Protein AF-A0A7V2XG99-F1 (afdb_monomer)

Mean predicted aligned error: 7.26 Å

Secondary structure (DSSP, 8-state):
---SSSSSHHHHHHHHHHHHHTTSS----HHHHHHHHHHT--HHHHH----SSSPPHHHHHHHHHHHHHHHS-HHHHHHHHHHHHHHHHHHHHTS-HHHHHH-THHHHHHHHHHHHHTTTTSHHHHHHHHHHHH-TTS-HHHHHHHHHHHHHHHHHTS-TTT-TTSHHHHHHHHHHHTTT--HHHHHT-HHHHHHHHHHHHHHHHHS-TTHHHHHHHT--SHHHHHHHHHHHHHHHHHHHHTTPPPPHHHHHHHHHHHHHIIIIIHHHHTTSSS---HHHHHHHHHHHHSTTSHHHHHHHHTTSS---

Structure (mmCIF, N/CA/C/O backbone):
data_AF-A0A7V2XG99-F1
#
_entry.id   AF-A0A7V2XG99-F1
#
loop_
_atom_site.group_PDB
_atom_site.id
_atom_site.type_symbol
_atom_site.label_atom_id
_atom_site.label_alt_id
_atom_site.label_comp_id
_atom_site.label_asym_id
_atom_site.label_entity_id
_atom_site.label_seq_id
_atom_site.pdbx_PDB_ins_code
_atom_site.Cartn_x
_atom_site.Cartn_y
_atom_site.Cartn_z
_atom_site.occupancy
_atom_site.B_iso_or_equiv
_atom_site.auth_seq_id
_atom_site.auth_comp_id
_atom_site.auth_asym_id
_atom_site.auth_atom_id
_atom_site.pdbx_PDB_model_num
ATOM 1 N N . MET A 1 1 ? 15.177 9.218 19.161 1.00 30.02 1 MET A N 1
ATOM 2 C CA . MET A 1 1 ? 16.099 8.518 18.242 1.00 30.02 1 MET A CA 1
ATOM 3 C C . MET A 1 1 ? 15.506 8.521 16.845 1.00 30.02 1 MET A C 1
ATOM 5 O O . MET A 1 1 ? 14.416 7.999 16.654 1.00 30.02 1 MET A O 1
ATOM 9 N N . ALA A 1 2 ? 16.191 9.185 15.914 1.00 32.91 2 ALA A N 1
ATOM 10 C CA . ALA A 1 2 ? 15.769 9.421 14.540 1.00 32.91 2 ALA A CA 1
ATOM 11 C C . ALA A 1 2 ? 16.175 8.248 13.638 1.00 32.91 2 ALA A C 1
ATOM 13 O O . ALA A 1 2 ? 17.281 8.232 13.116 1.00 32.91 2 ALA A O 1
ATOM 14 N N . TRP A 1 3 ? 15.298 7.262 13.472 1.00 31.36 3 TRP A N 1
ATOM 15 C CA . TRP A 1 3 ? 15.466 6.193 12.487 1.00 31.36 3 TRP A CA 1
ATOM 16 C C . TRP A 1 3 ? 14.106 5.896 11.837 1.00 31.36 3 TRP A C 1
ATOM 18 O O . TRP A 1 3 ? 13.077 5.976 12.499 1.00 31.36 3 TRP A O 1
ATOM 28 N N . VAL A 1 4 ? 14.135 5.564 10.538 1.00 30.92 4 VAL A N 1
ATOM 29 C CA . VAL A 1 4 ? 13.034 5.200 9.602 1.00 30.92 4 VAL A CA 1
ATOM 30 C C . VAL A 1 4 ? 12.569 6.286 8.603 1.00 30.92 4 VAL A C 1
ATOM 32 O O . VAL A 1 4 ? 12.023 5.944 7.559 1.00 30.92 4 VAL A O 1
ATOM 35 N N . GLY A 1 5 ? 12.917 7.564 8.772 1.00 28.19 5 GLY A N 1
ATOM 36 C CA . GLY A 1 5 ? 12.544 8.617 7.801 1.00 28.19 5 GLY A CA 1
ATOM 37 C C . GLY A 1 5 ? 13.382 8.705 6.509 1.00 28.19 5 GLY A C 1
ATOM 38 O O . GLY A 1 5 ? 13.004 9.417 5.586 1.00 28.19 5 GLY A O 1
ATOM 39 N N . LEU A 1 6 ? 14.524 8.011 6.415 1.00 30.73 6 LEU A N 1
ATOM 40 C CA . LEU A 1 6 ? 15.637 8.473 5.561 1.00 30.73 6 LEU A CA 1
ATOM 41 C C . LEU A 1 6 ? 16.072 7.553 4.406 1.00 30.73 6 LEU A C 1
ATOM 43 O O . LEU A 1 6 ? 17.110 7.800 3.805 1.00 30.73 6 LEU A O 1
ATOM 47 N N . ARG A 1 7 ? 15.304 6.519 4.031 1.00 34.44 7 ARG A N 1
ATOM 48 C CA . ARG A 1 7 ? 15.664 5.670 2.863 1.00 34.44 7 ARG A CA 1
ATOM 49 C C . ARG A 1 7 ? 14.592 5.491 1.784 1.00 34.44 7 ARG A C 1
ATOM 51 O O . ARG A 1 7 ? 14.902 4.952 0.731 1.00 34.44 7 ARG A O 1
ATOM 58 N N . LEU A 1 8 ? 13.379 6.016 1.974 1.00 37.97 8 LEU A N 1
ATOM 59 C CA . LEU A 1 8 ? 12.379 6.124 0.894 1.00 37.97 8 LEU A CA 1
ATOM 60 C C . LEU A 1 8 ? 12.495 7.439 0.103 1.00 37.97 8 LEU A C 1
ATOM 62 O O . LEU A 1 8 ? 11.948 7.545 -0.989 1.00 37.97 8 LEU A O 1
ATOM 66 N N . GLY A 1 9 ? 13.243 8.413 0.632 1.00 30.52 9 GLY A N 1
ATOM 67 C CA . GLY A 1 9 ? 13.522 9.676 -0.045 1.00 30.52 9 GLY A CA 1
ATOM 68 C C . GLY A 1 9 ? 14.502 9.534 -1.207 1.00 30.52 9 GLY A C 1
ATOM 69 O O . GLY A 1 9 ? 14.334 10.221 -2.194 1.00 30.52 9 GLY A O 1
ATOM 70 N N . ALA A 1 10 ? 15.473 8.616 -1.158 1.00 36.62 10 ALA A N 1
ATOM 71 C CA . ALA A 1 10 ? 16.541 8.564 -2.163 1.00 36.62 10 ALA A CA 1
ATOM 72 C C . ALA A 1 10 ? 16.047 8.228 -3.585 1.00 36.62 10 ALA A C 1
ATOM 74 O O . ALA A 1 10 ? 16.553 8.797 -4.542 1.00 36.62 10 ALA A O 1
ATOM 75 N N . VAL A 1 11 ? 15.025 7.374 -3.733 1.00 40.91 11 VAL A N 1
ATOM 76 C CA . VAL A 1 11 ? 14.463 7.009 -5.053 1.00 40.91 11 VAL A CA 1
ATOM 77 C C . VAL A 1 11 ? 13.516 8.091 -5.579 1.00 40.91 11 VAL A C 1
ATOM 79 O O . VAL A 1 11 ? 13.597 8.458 -6.745 1.00 40.91 11 VAL A O 1
ATOM 82 N N . ALA A 1 12 ? 12.674 8.672 -4.717 1.00 42.53 12 ALA A N 1
ATOM 83 C CA . ALA A 1 12 ? 11.818 9.801 -5.092 1.00 42.53 12 ALA A CA 1
ATOM 84 C C . ALA A 1 12 ? 12.637 11.069 -5.401 1.00 42.53 12 ALA A C 1
ATOM 86 O O . ALA A 1 12 ? 12.291 11.820 -6.305 1.00 42.53 12 ALA A O 1
ATOM 87 N N . VAL A 1 13 ? 13.749 11.278 -4.688 1.00 44.56 13 VAL A N 1
ATOM 88 C CA . VAL A 1 13 ? 14.722 12.349 -4.941 1.00 44.56 13 VAL A CA 1
ATOM 89 C C . VAL A 1 13 ? 15.535 12.060 -6.200 1.00 44.56 13 VAL A C 1
ATOM 91 O O . VAL A 1 13 ? 15.797 12.996 -6.938 1.00 44.56 13 VAL A O 1
ATOM 94 N N . ALA A 1 14 ? 15.874 10.803 -6.511 1.00 44.03 14 ALA A N 1
ATOM 95 C CA . ALA A 1 14 ? 16.517 10.448 -7.779 1.00 44.03 14 ALA A CA 1
ATOM 96 C C . ALA A 1 14 ? 15.583 10.667 -8.984 1.00 44.03 14 ALA A C 1
ATOM 98 O O . ALA A 1 14 ? 16.012 11.255 -9.972 1.00 44.03 14 ALA A O 1
ATOM 99 N N . LEU A 1 15 ? 14.298 10.298 -8.882 1.00 47.06 15 LEU A N 1
ATOM 100 C CA . LEU A 1 15 ? 13.287 10.611 -9.903 1.00 47.06 15 LEU A CA 1
ATOM 101 C C . LEU A 1 15 ? 13.046 12.127 -10.026 1.00 47.06 15 LEU A C 1
ATOM 103 O O . LEU A 1 15 ? 13.014 12.652 -11.134 1.00 47.06 15 LEU A O 1
ATOM 107 N N . ALA A 1 16 ? 12.952 12.859 -8.911 1.00 47.75 16 ALA A N 1
ATOM 108 C CA . ALA A 1 16 ? 12.800 14.317 -8.931 1.00 47.75 16 ALA A CA 1
ATOM 109 C C . ALA A 1 16 ? 14.052 15.045 -9.465 1.00 47.75 16 ALA A C 1
ATOM 111 O O . ALA A 1 16 ? 13.929 16.045 -10.172 1.00 47.75 16 ALA A O 1
ATOM 112 N N . ALA A 1 17 ? 15.254 14.539 -9.175 1.00 46.84 17 ALA A N 1
ATOM 113 C CA . ALA A 1 17 ? 16.519 15.069 -9.684 1.00 46.84 17 ALA A CA 1
ATOM 114 C C . ALA A 1 17 ? 16.731 14.739 -11.171 1.00 46.84 17 ALA A C 1
ATOM 116 O O . ALA A 1 17 ? 17.287 15.562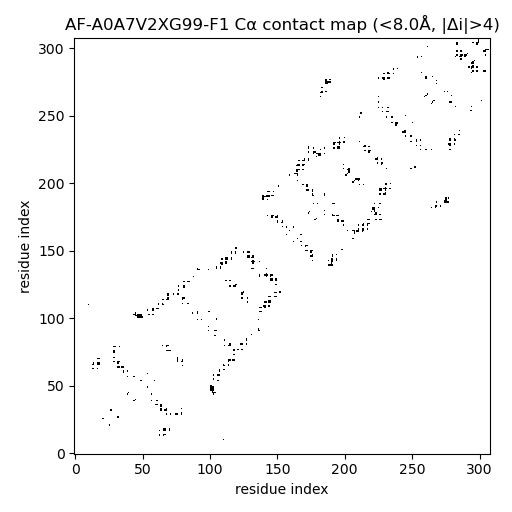 -11.899 1.00 46.84 17 ALA A O 1
ATOM 117 N N . ALA A 1 18 ? 16.246 13.585 -11.644 1.00 48.56 18 ALA A N 1
ATOM 118 C CA . ALA A 1 18 ? 16.200 13.259 -13.067 1.00 48.56 18 ALA A CA 1
ATOM 119 C C . ALA A 1 18 ? 15.298 14.246 -13.824 1.00 48.56 18 ALA A C 1
ATOM 121 O O . ALA A 1 18 ? 15.725 14.783 -14.842 1.00 48.56 18 ALA A O 1
ATOM 122 N N . CYS A 1 19 ? 14.131 14.603 -13.269 1.00 47.41 19 CYS A N 1
ATOM 123 C CA . CYS A 1 19 ? 13.266 15.645 -13.834 1.00 47.41 19 CYS A CA 1
ATOM 124 C C . CYS A 1 19 ? 13.929 17.039 -13.880 1.00 47.41 19 CYS A C 1
ATOM 126 O O . CYS A 1 19 ? 13.616 17.831 -14.763 1.00 47.41 19 CYS A O 1
ATOM 128 N N . GLN A 1 20 ? 14.859 17.352 -12.967 1.00 47.34 20 GLN A N 1
ATOM 129 C CA . GLN A 1 20 ? 15.575 18.639 -12.948 1.00 47.34 20 GLN A CA 1
ATOM 130 C C . GLN A 1 20 ? 16.763 18.712 -13.926 1.00 47.34 20 GLN A C 1
ATOM 132 O O . GLN A 1 20 ? 17.110 19.804 -14.373 1.00 47.34 20 GLN A O 1
ATOM 137 N N . ARG A 1 21 ? 17.385 17.583 -14.302 1.00 46.19 21 ARG A N 1
ATOM 138 C CA . ARG A 1 21 ? 18.535 17.560 -15.235 1.00 46.19 21 ARG A CA 1
ATOM 139 C C . ARG A 1 21 ? 18.163 17.689 -16.715 1.00 46.19 21 ARG A C 1
ATOM 141 O O . ARG A 1 21 ? 19.046 17.939 -17.529 1.00 46.19 21 ARG A O 1
ATOM 148 N N . VAL A 1 22 ? 16.879 17.603 -17.065 1.00 51.00 22 VAL A N 1
ATOM 149 C CA . VAL A 1 22 ? 16.391 17.776 -18.450 1.00 51.00 22 VAL A CA 1
ATOM 150 C C . VAL A 1 22 ? 16.548 19.230 -18.952 1.00 51.00 22 VAL A C 1
ATOM 152 O O . VAL A 1 22 ? 16.394 19.507 -20.134 1.00 51.00 22 VAL A O 1
ATOM 155 N N . GLY A 1 23 ? 16.930 20.175 -18.085 1.00 40.78 23 GLY A N 1
ATOM 156 C CA . GLY A 1 23 ? 17.060 21.597 -18.421 1.00 40.78 23 GLY A CA 1
ATOM 157 C C . GLY A 1 23 ? 18.319 22.048 -19.184 1.00 40.78 23 GLY A C 1
ATOM 158 O O . GLY A 1 23 ? 18.445 23.249 -19.402 1.00 40.78 23 GLY A O 1
ATOM 159 N N . ALA A 1 24 ? 19.261 21.172 -19.569 1.00 42.41 24 ALA A N 1
ATOM 160 C CA . ALA A 1 24 ? 20.531 21.628 -20.176 1.00 42.41 24 ALA A CA 1
ATOM 161 C C . ALA A 1 24 ? 21.137 20.741 -21.288 1.00 42.41 24 ALA A C 1
ATOM 163 O O . ALA A 1 24 ? 22.254 21.002 -21.731 1.00 42.41 24 ALA A O 1
ATOM 164 N N . GLY A 1 25 ? 20.428 19.722 -21.773 1.00 45.88 25 GLY A N 1
ATOM 165 C CA . GLY A 1 25 ? 20.879 18.856 -22.870 1.00 45.88 25 GLY A CA 1
ATOM 166 C C . GLY A 1 25 ? 19.703 18.418 -23.737 1.00 45.88 25 GLY A C 1
ATOM 167 O O . GLY A 1 25 ? 18.555 18.556 -23.318 1.00 45.88 25 GLY A O 1
ATOM 168 N N . ALA A 1 26 ? 19.975 17.929 -24.952 1.00 53.75 26 ALA A N 1
ATOM 169 C CA . ALA A 1 26 ? 18.945 17.356 -25.818 1.00 53.75 26 ALA A CA 1
ATOM 170 C C . ALA A 1 26 ? 18.120 16.335 -25.021 1.00 53.75 26 ALA A C 1
ATOM 172 O O . ALA A 1 26 ? 18.700 15.446 -24.397 1.00 53.75 26 ALA A O 1
ATOM 173 N N . VAL A 1 27 ? 16.792 16.495 -25.002 1.00 56.25 27 VAL A N 1
ATOM 174 C CA . VAL A 1 27 ? 15.894 15.534 -24.350 1.00 56.25 27 VAL A CA 1
ATOM 175 C C . VAL A 1 27 ? 16.163 14.176 -25.001 1.00 56.25 27 VAL A C 1
ATOM 177 O O . VAL A 1 27 ? 15.984 14.071 -26.217 1.00 56.25 27 VAL A O 1
ATOM 180 N N . PRO A 1 28 ? 16.670 13.175 -24.259 1.00 66.69 28 PRO A N 1
ATOM 181 C CA . PRO A 1 28 ? 16.988 11.888 -24.852 1.00 66.69 28 PRO A CA 1
ATOM 182 C C . PRO A 1 28 ? 15.703 11.275 -25.401 1.00 66.69 28 PRO A C 1
ATOM 184 O O . PRO A 1 28 ? 14.681 11.242 -24.712 1.00 66.69 28 PRO A O 1
ATOM 187 N N . ASP A 1 29 ? 15.742 10.829 -26.656 1.00 83.50 29 ASP A N 1
ATOM 188 C CA . ASP A 1 29 ? 14.579 10.206 -27.268 1.00 83.50 29 ASP A CA 1
ATOM 189 C C . ASP A 1 29 ? 14.236 8.906 -26.520 1.00 83.50 29 ASP A C 1
ATOM 191 O O .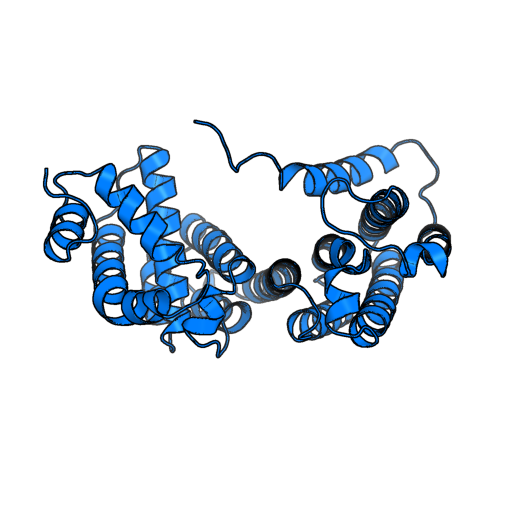 ASP A 1 29 ? 15.115 8.162 -26.065 1.00 83.50 29 ASP A O 1
ATOM 195 N N . GLY A 1 30 ? 12.942 8.626 -26.355 1.00 83.50 30 GLY A N 1
ATOM 196 C CA . GLY A 1 30 ? 12.515 7.470 -25.570 1.00 83.50 30 GLY A CA 1
ATOM 197 C C . GLY A 1 30 ? 13.014 6.126 -26.120 1.00 83.50 30 GLY A C 1
ATOM 198 O O . GLY A 1 30 ? 13.221 5.178 -25.358 1.00 83.50 30 GLY A O 1
ATOM 199 N N . ARG A 1 31 ? 13.272 6.026 -27.428 1.00 88.31 31 ARG A N 1
ATOM 200 C CA . ARG A 1 31 ? 13.791 4.800 -28.044 1.00 88.31 31 ARG A CA 1
ATOM 201 C C . ARG A 1 31 ? 15.238 4.542 -27.621 1.00 88.31 31 ARG A C 1
ATOM 203 O O . ARG A 1 31 ? 15.560 3.395 -27.318 1.00 88.31 31 ARG A O 1
ATOM 210 N N . SER A 1 32 ? 16.069 5.576 -27.554 1.00 90.88 32 SER A N 1
ATOM 211 C CA . SER A 1 32 ? 17.448 5.522 -27.073 1.00 90.88 32 SER A CA 1
ATOM 212 C C . SER A 1 32 ? 17.485 5.104 -25.607 1.00 90.88 32 SER A C 1
ATOM 214 O O . SER A 1 32 ? 18.224 4.188 -25.257 1.00 90.88 32 SER A O 1
ATOM 216 N N . LEU A 1 33 ? 16.624 5.691 -24.764 1.00 92.56 33 LEU A N 1
ATOM 217 C CA . LEU A 1 33 ? 16.516 5.292 -23.355 1.00 92.56 33 LEU A CA 1
ATOM 218 C C . LEU A 1 33 ? 16.141 3.813 -23.212 1.00 92.56 33 LEU A C 1
ATOM 220 O O . LEU A 1 33 ? 16.699 3.104 -22.375 1.00 92.56 33 LEU A O 1
ATOM 224 N N . TYR A 1 34 ? 15.196 3.329 -24.026 1.00 94.12 34 TYR A N 1
ATOM 225 C CA . TYR A 1 34 ? 14.800 1.921 -24.011 1.00 94.12 34 TYR A CA 1
ATOM 226 C C . TYR A 1 34 ? 15.933 0.998 -24.467 1.00 94.12 34 TYR A C 1
ATOM 228 O O . TYR A 1 34 ? 16.191 -0.011 -23.816 1.00 94.12 34 TYR A O 1
ATOM 236 N N . GLN A 1 35 ? 16.634 1.349 -25.545 1.00 94.56 35 GLN A N 1
ATOM 237 C CA . GLN A 1 35 ? 17.768 0.570 -26.048 1.00 94.56 35 GLN A CA 1
ATOM 238 C C . GLN A 1 35 ? 18.894 0.477 -25.017 1.00 94.56 35 GLN A C 1
ATOM 240 O O . GLN A 1 35 ? 19.469 -0.592 -24.829 1.00 94.56 35 GLN A O 1
ATOM 245 N N . GLU A 1 36 ? 19.175 1.568 -24.310 1.00 94.75 36 GLU A N 1
ATOM 246 C CA . GLU A 1 36 ? 20.160 1.585 -23.231 1.00 94.75 36 GLU A CA 1
ATOM 247 C C . GLU A 1 36 ? 19.715 0.722 -22.042 1.00 94.75 36 GLU A C 1
ATOM 249 O O . GLU A 1 36 ? 20.501 -0.051 -21.495 1.00 94.75 36 GLU A O 1
ATOM 254 N N . PHE A 1 37 ? 18.429 0.774 -21.684 1.00 95.06 37 PHE A N 1
ATOM 255 C CA . PHE A 1 37 ? 17.864 -0.080 -20.639 1.00 95.06 37 PHE A CA 1
ATOM 256 C C . PHE A 1 37 ? 17.956 -1.565 -21.009 1.00 95.06 37 PHE A C 1
ATOM 258 O O . PHE A 1 37 ? 18.271 -2.405 -20.159 1.00 95.06 37 PHE A O 1
ATOM 265 N N . GLU A 1 38 ? 17.677 -1.888 -22.272 1.00 93.38 38 GLU A N 1
ATOM 266 C CA . GLU A 1 38 ? 17.734 -3.242 -22.815 1.00 93.38 38 GLU A CA 1
ATOM 267 C C . GLU A 1 38 ? 19.175 -3.761 -22.890 1.00 93.38 38 GLU A C 1
ATOM 269 O O . GLU A 1 38 ? 19.420 -4.907 -22.513 1.00 93.38 38 GLU A O 1
ATOM 274 N N . ALA A 1 39 ? 20.140 -2.914 -23.260 1.00 94.19 39 ALA A N 1
ATOM 275 C CA . ALA A 1 39 ? 21.560 -3.266 -23.316 1.00 94.19 39 ALA A CA 1
ATOM 276 C C . ALA A 1 39 ? 22.121 -3.732 -21.959 1.00 94.19 39 ALA A C 1
ATOM 278 O O . ALA A 1 39 ? 23.077 -4.505 -21.912 1.00 94.19 39 ALA A O 1
ATOM 279 N N . LEU A 1 40 ? 21.502 -3.314 -20.850 1.00 92.94 40 LEU A N 1
ATOM 280 C CA . LEU A 1 40 ? 21.875 -3.736 -19.498 1.00 92.94 40 LEU A CA 1
ATOM 281 C C . LEU A 1 40 ? 21.308 -5.108 -19.106 1.00 92.94 40 LEU A C 1
ATOM 283 O O . LEU A 1 40 ? 21.764 -5.688 -18.121 1.00 92.94 40 LEU A O 1
ATOM 287 N N . ASN A 1 41 ? 20.369 -5.670 -19.872 1.00 90.06 41 ASN A N 1
ATOM 288 C CA . ASN A 1 41 ? 19.794 -7.001 -19.643 1.00 90.06 41 ASN A CA 1
ATOM 289 C C . ASN A 1 41 ? 20.641 -8.120 -20.278 1.00 90.06 41 ASN A C 1
ATOM 291 O O . ASN A 1 41 ? 20.114 -9.015 -20.941 1.00 90.06 41 ASN A O 1
ATOM 295 N N . THR A 1 42 ? 21.961 -8.088 -20.079 1.00 90.44 42 THR A N 1
ATOM 296 C CA . THR A 1 42 ? 22.861 -9.154 -20.542 1.00 90.44 42 THR A CA 1
ATOM 297 C C . THR A 1 42 ? 22.631 -10.452 -19.763 1.00 90.44 42 THR A C 1
ATOM 299 O O . THR A 1 42 ? 22.146 -10.441 -18.630 1.00 90.44 42 THR A O 1
ATOM 302 N N . VAL A 1 43 ? 23.024 -11.593 -20.342 1.00 87.38 43 VAL A N 1
ATOM 303 C CA . VAL A 1 43 ? 22.945 -12.903 -19.664 1.00 87.38 43 VAL A CA 1
ATOM 304 C C . VAL A 1 43 ? 23.674 -12.873 -18.316 1.00 87.38 43 VAL A C 1
ATOM 306 O O . VAL A 1 43 ? 23.167 -13.402 -17.331 1.00 87.38 43 VAL A O 1
ATOM 309 N N . GLU A 1 44 ? 24.828 -12.209 -18.257 1.00 88.00 44 GLU A N 1
ATOM 310 C CA . GLU A 1 44 ? 25.645 -12.058 -17.049 1.00 88.00 44 GLU A CA 1
ATOM 311 C C . GLU A 1 44 ? 24.919 -11.250 -15.969 1.00 88.00 44 GLU A C 1
ATOM 313 O O . GLU A 1 44 ? 24.805 -11.701 -14.828 1.00 88.00 44 GLU A O 1
ATOM 318 N N . ASN A 1 45 ? 24.357 -10.095 -16.338 1.00 88.75 45 ASN A N 1
ATOM 319 C CA . ASN A 1 45 ? 23.623 -9.235 -15.413 1.00 88.75 45 ASN A CA 1
ATOM 320 C C . ASN A 1 45 ? 22.354 -9.919 -14.897 1.00 88.75 45 ASN A C 1
ATOM 322 O O . ASN A 1 45 ? 22.056 -9.858 -13.705 1.00 88.75 45 ASN A O 1
ATOM 326 N N . LEU A 1 46 ? 21.624 -10.630 -15.760 1.00 83.88 46 LEU A N 1
ATOM 327 C CA . LEU A 1 46 ? 20.418 -11.364 -15.369 1.00 83.88 46 LEU A CA 1
ATOM 328 C C . LEU A 1 46 ? 20.726 -12.596 -14.502 1.00 83.88 46 LEU A C 1
ATOM 330 O O . LEU A 1 46 ? 19.906 -12.971 -13.660 1.00 83.88 46 LEU A O 1
ATOM 334 N N . ALA A 1 47 ? 21.899 -13.209 -14.679 1.00 84.00 47 ALA A N 1
ATOM 335 C CA . ALA A 1 47 ? 22.376 -14.325 -13.864 1.00 84.00 47 ALA A CA 1
ATOM 336 C C . ALA A 1 47 ? 23.013 -13.887 -12.532 1.00 84.00 47 ALA A C 1
ATOM 338 O O . ALA A 1 47 ? 23.262 -14.741 -11.671 1.00 84.00 47 ALA A O 1
ATOM 339 N N . TYR A 1 48 ? 23.269 -12.586 -12.347 1.00 85.75 48 TYR A N 1
ATOM 340 C CA . TYR A 1 48 ? 23.839 -12.046 -11.118 1.00 85.75 48 TYR A CA 1
ATOM 341 C C . TYR A 1 48 ? 23.001 -12.462 -9.903 1.00 85.75 48 TYR A C 1
ATOM 343 O O . TYR A 1 48 ? 21.771 -12.437 -9.931 1.00 85.75 48 TYR A O 1
ATOM 351 N N . ARG A 1 49 ? 23.661 -12.852 -8.810 1.00 83.81 49 ARG A N 1
ATOM 352 C CA . ARG A 1 49 ? 22.989 -13.233 -7.562 1.00 83.81 49 ARG A CA 1
ATOM 353 C C . ARG A 1 49 ? 23.094 -12.096 -6.562 1.00 83.81 49 ARG A C 1
ATOM 355 O O . ARG A 1 49 ? 24.140 -11.881 -5.960 1.00 83.81 49 ARG A O 1
ATOM 362 N N . TYR A 1 50 ? 21.989 -11.395 -6.363 1.00 76.44 50 TYR A N 1
ATOM 363 C CA . TYR A 1 50 ? 21.871 -10.349 -5.363 1.00 76.44 50 TYR A CA 1
ATOM 364 C C . TYR A 1 50 ? 21.509 -10.956 -4.002 1.00 76.44 50 TYR A C 1
ATOM 366 O O . TYR A 1 50 ? 20.417 -11.493 -3.813 1.00 76.44 50 TYR A O 1
ATOM 374 N N . LEU A 1 51 ? 22.441 -10.876 -3.049 1.00 71.69 51 LEU A N 1
ATOM 375 C CA . LEU A 1 51 ? 22.299 -11.414 -1.687 1.00 71.69 51 LEU A CA 1
ATOM 376 C C . LEU A 1 51 ? 21.978 -10.325 -0.644 1.00 71.69 51 LEU A C 1
ATOM 378 O O . LEU A 1 51 ? 22.076 -10.565 0.558 1.00 71.69 51 LEU A O 1
ATOM 382 N N . GLY A 1 52 ? 21.570 -9.136 -1.097 1.00 67.50 52 GLY A N 1
ATOM 383 C CA . GLY A 1 52 ? 21.410 -7.945 -0.261 1.00 67.50 52 GLY A CA 1
ATOM 384 C C . GLY A 1 52 ? 22.665 -7.067 -0.243 1.00 67.50 52 GLY A C 1
ATOM 385 O O . GLY A 1 52 ? 23.710 -7.442 -0.767 1.00 67.50 52 GLY A O 1
ATOM 386 N N . GLY A 1 53 ? 22.548 -5.869 0.336 1.00 76.44 53 GLY A N 1
ATOM 387 C CA . GLY A 1 53 ? 23.609 -4.855 0.325 1.00 76.44 53 GLY A CA 1
ATOM 388 C C . GLY A 1 53 ? 23.386 -3.790 -0.749 1.00 76.44 53 GLY A C 1
ATOM 389 O O . GLY A 1 53 ? 22.242 -3.453 -1.063 1.00 76.44 53 GLY A O 1
ATOM 390 N N . GLU A 1 54 ? 24.460 -3.227 -1.294 1.00 82.00 54 GLU A N 1
ATOM 391 C CA . GLU A 1 54 ? 24.352 -2.221 -2.353 1.00 82.00 54 GLU A CA 1
ATOM 392 C C . GLU A 1 54 ? 23.845 -2.826 -3.662 1.00 82.00 54 GLU A C 1
ATOM 394 O O . GLU A 1 54 ? 24.193 -3.948 -4.024 1.00 82.00 54 GLU A O 1
ATOM 399 N N . LEU A 1 55 ? 22.997 -2.077 -4.370 1.00 82.81 55 LEU A N 1
ATOM 400 C CA . LEU A 1 55 ? 22.517 -2.495 -5.682 1.00 82.81 55 LEU A CA 1
ATOM 401 C C . LEU A 1 55 ? 23.688 -2.562 -6.674 1.00 82.81 55 LEU A C 1
ATOM 403 O O . LEU A 1 55 ? 24.529 -1.661 -6.661 1.00 82.81 55 LEU A O 1
ATOM 407 N N . PRO A 1 56 ? 23.727 -3.569 -7.562 1.00 89.00 56 PRO A N 1
ATOM 408 C CA . PRO A 1 56 ? 24.665 -3.576 -8.676 1.00 89.00 56 PRO A CA 1
ATOM 409 C C . PRO A 1 56 ? 24.514 -2.320 -9.538 1.00 89.00 56 PRO A C 1
ATOM 411 O O . PRO A 1 56 ? 23.398 -1.825 -9.721 1.00 89.00 56 PRO A O 1
ATOM 414 N N . ASP A 1 57 ? 25.613 -1.828 -10.107 1.00 91.25 57 ASP A N 1
ATOM 415 C CA . ASP A 1 57 ? 25.602 -0.563 -10.853 1.00 91.25 57 ASP A CA 1
ATOM 416 C C . ASP A 1 57 ? 24.673 -0.601 -12.070 1.00 91.25 57 ASP A C 1
ATOM 418 O O . ASP A 1 57 ? 23.971 0.373 -12.325 1.00 91.25 57 ASP A O 1
ATOM 422 N N . PHE A 1 58 ? 24.540 -1.749 -12.742 1.00 93.00 58 PHE A N 1
ATOM 423 C CA . PHE A 1 58 ? 23.577 -1.893 -13.838 1.00 93.00 58 PHE A CA 1
ATOM 424 C C . PHE A 1 58 ? 22.117 -1.738 -13.373 1.00 93.00 58 PHE A C 1
ATOM 426 O O . PHE A 1 58 ? 21.304 -1.186 -14.107 1.00 93.00 58 PHE A O 1
ATOM 433 N N . ILE A 1 59 ? 21.775 -2.148 -12.143 1.00 92.69 59 ILE A N 1
ATOM 434 C CA . ILE A 1 59 ? 20.431 -1.946 -11.574 1.00 92.69 59 ILE A CA 1
ATOM 435 C C . ILE A 1 59 ? 20.211 -0.488 -11.182 1.00 92.69 59 ILE A C 1
ATOM 437 O O . ILE A 1 59 ? 19.110 0.035 -11.373 1.00 92.69 59 ILE A O 1
ATOM 441 N N . LYS A 1 60 ? 21.243 0.182 -10.652 1.00 92.88 60 LYS A N 1
ATOM 442 C CA . LYS A 1 60 ? 21.187 1.630 -10.397 1.00 92.88 60 LYS A CA 1
ATOM 443 C C . LYS A 1 60 ? 20.923 2.374 -11.707 1.00 92.88 60 LYS A C 1
ATOM 445 O O . LYS A 1 60 ? 19.976 3.149 -11.780 1.00 92.88 60 LYS A O 1
ATOM 450 N N . HIS A 1 61 ? 21.663 2.032 -12.759 1.00 94.81 61 HIS A N 1
ATOM 451 C CA . HIS A 1 61 ? 21.514 2.630 -14.083 1.00 94.81 61 HIS A CA 1
ATOM 452 C C . HIS A 1 61 ? 20.139 2.351 -14.700 1.00 94.81 61 HIS A C 1
ATOM 454 O O . HIS A 1 61 ? 19.465 3.266 -15.160 1.00 94.81 61 HIS A O 1
ATOM 460 N N . GLN A 1 62 ? 19.644 1.112 -14.626 1.00 95.12 62 GLN A N 1
ATOM 461 C CA . GLN A 1 62 ? 18.283 0.783 -15.066 1.00 95.12 62 GLN A CA 1
ATOM 462 C C . GLN A 1 62 ? 17.208 1.558 -14.291 1.00 95.12 62 GLN A C 1
ATOM 464 O O . GLN A 1 62 ? 16.199 1.958 -14.869 1.00 95.12 62 GLN A O 1
ATOM 469 N N . THR A 1 63 ? 17.421 1.808 -12.999 1.00 94.50 63 THR A N 1
ATOM 470 C CA . THR A 1 63 ? 16.518 2.627 -12.176 1.00 94.50 63 THR A CA 1
ATOM 471 C C . THR A 1 63 ? 16.519 4.091 -12.623 1.00 94.50 63 THR A C 1
ATOM 473 O O . THR A 1 63 ? 15.458 4.710 -12.696 1.00 94.50 63 THR A O 1
ATOM 476 N N . GLU A 1 64 ? 17.685 4.644 -12.960 1.00 95.00 64 GLU A N 1
ATOM 477 C CA . GLU A 1 64 ? 17.809 6.004 -13.497 1.00 95.00 64 GLU A CA 1
ATOM 478 C C . GLU A 1 64 ? 17.130 6.138 -14.863 1.00 95.00 64 GLU A C 1
ATOM 480 O O . GLU A 1 64 ? 16.372 7.085 -15.077 1.00 95.00 64 GLU A O 1
ATOM 485 N N . LEU A 1 65 ? 17.327 5.163 -15.755 1.00 96.12 65 LEU A N 1
ATOM 486 C CA . LEU A 1 65 ? 16.676 5.125 -17.065 1.00 96.12 65 LEU A CA 1
ATOM 487 C C . LEU A 1 65 ? 15.151 5.046 -16.948 1.00 96.12 65 LEU A C 1
ATOM 489 O O . LEU A 1 65 ? 14.458 5.780 -17.646 1.00 96.12 65 LEU A O 1
ATOM 493 N N . LEU A 1 66 ? 14.614 4.236 -16.027 1.00 96.56 66 LEU A N 1
ATOM 494 C CA . LEU A 1 66 ? 13.173 4.219 -15.736 1.00 96.56 66 LEU A CA 1
ATOM 495 C C . LEU A 1 66 ? 12.659 5.599 -15.306 1.00 96.56 66 LEU A C 1
ATOM 497 O O . LEU A 1 66 ? 11.584 6.014 -15.738 1.00 96.56 66 LEU A O 1
ATOM 501 N N . GLY A 1 67 ? 13.426 6.321 -14.483 1.00 94.06 67 GLY A N 1
ATOM 502 C CA . GLY A 1 67 ? 13.097 7.688 -14.081 1.00 94.06 67 GLY A CA 1
ATOM 503 C C . GLY A 1 67 ? 13.064 8.660 -15.261 1.00 94.06 67 GLY A C 1
ATOM 504 O O . GLY A 1 67 ? 12.127 9.447 -15.378 1.00 94.06 67 GLY A O 1
ATOM 505 N N . GLN A 1 68 ? 14.041 8.568 -16.166 1.00 94.88 68 GLN A N 1
ATOM 506 C CA . GLN A 1 68 ? 14.097 9.391 -17.377 1.00 94.88 68 GLN A CA 1
ATOM 507 C C . GLN A 1 68 ? 12.945 9.071 -18.338 1.00 94.88 68 GLN A C 1
ATOM 509 O O . GLN A 1 68 ? 12.267 9.987 -18.794 1.00 94.88 68 GLN A O 1
ATOM 514 N N . MET A 1 69 ? 12.656 7.786 -18.578 1.00 95.81 69 MET A N 1
ATOM 515 C CA . MET A 1 69 ? 11.509 7.354 -19.388 1.00 95.81 69 MET A CA 1
ATOM 516 C C . MET A 1 69 ? 10.190 7.876 -18.819 1.00 95.81 69 MET A C 1
ATOM 518 O O . MET A 1 69 ? 9.327 8.325 -19.566 1.00 95.81 69 MET A O 1
ATOM 522 N N . ALA A 1 70 ? 10.026 7.829 -17.496 1.00 94.94 70 ALA A N 1
ATOM 523 C CA . ALA A 1 70 ? 8.807 8.287 -16.847 1.00 94.94 70 ALA A CA 1
ATOM 524 C C . ALA A 1 70 ? 8.636 9.813 -16.882 1.00 94.94 70 ALA A C 1
ATOM 526 O O . ALA A 1 70 ? 7.504 10.286 -16.794 1.00 94.94 70 ALA A O 1
ATOM 527 N N . ALA A 1 71 ? 9.727 10.567 -17.035 1.00 93.75 71 ALA A N 1
ATOM 528 C CA . ALA A 1 71 ? 9.704 12.018 -17.191 1.00 93.75 71 ALA A CA 1
ATOM 529 C C . ALA A 1 71 ? 9.336 12.477 -18.617 1.00 93.75 71 ALA A C 1
ATOM 531 O O . ALA A 1 71 ? 9.053 13.660 -18.814 1.00 93.75 71 ALA A O 1
ATOM 532 N N . LEU A 1 72 ? 9.325 11.572 -19.604 1.00 92.19 72 LEU A N 1
ATOM 533 C CA . LEU A 1 72 ? 8.912 11.889 -20.972 1.00 92.19 72 LEU A CA 1
ATOM 534 C C . LEU A 1 72 ? 7.405 12.204 -21.063 1.00 92.19 72 LEU A C 1
ATOM 536 O O . LEU A 1 72 ? 6.617 11.762 -20.217 1.00 92.19 72 LEU A O 1
ATOM 540 N N . PRO A 1 73 ? 6.965 12.916 -22.121 1.00 92.56 73 PRO A N 1
ATOM 541 C CA . PRO A 1 73 ? 5.546 13.094 -22.409 1.00 92.56 73 PRO A CA 1
ATOM 542 C C . PRO A 1 73 ? 4.809 11.747 -22.512 1.00 92.56 73 PRO A C 1
ATOM 544 O O . PRO A 1 73 ? 5.381 10.782 -23.028 1.00 92.56 73 PRO A O 1
ATOM 547 N N . PRO A 1 74 ? 3.524 11.659 -22.110 1.00 92.88 74 PRO A N 1
ATOM 548 C CA . PRO A 1 74 ? 2.787 10.392 -22.107 1.00 92.88 74 PRO A CA 1
ATOM 549 C C . PRO A 1 74 ? 2.772 9.653 -23.453 1.00 92.88 74 PRO A C 1
ATOM 551 O O . PRO A 1 74 ? 2.817 8.425 -23.473 1.00 92.88 74 PRO A O 1
ATOM 554 N N . SER A 1 75 ? 2.747 10.384 -24.574 1.00 93.06 75 SER A N 1
ATOM 555 C CA . SER A 1 75 ? 2.794 9.822 -25.933 1.00 93.06 75 SER A CA 1
ATOM 556 C C . SER A 1 75 ? 4.058 9.004 -26.215 1.00 93.06 75 SER A C 1
ATOM 558 O O . SER A 1 75 ? 4.017 8.094 -27.038 1.00 93.06 75 SER A O 1
ATOM 560 N N . GLU A 1 76 ? 5.161 9.310 -25.532 1.00 92.88 76 GLU A N 1
ATOM 561 C CA . GLU A 1 76 ? 6.446 8.618 -25.665 1.00 92.88 76 GLU A CA 1
ATOM 562 C C . GLU A 1 76 ? 6.683 7.644 -24.507 1.00 92.88 76 GLU A C 1
ATOM 564 O O . GLU A 1 76 ? 7.042 6.489 -24.733 1.00 92.88 76 GLU A O 1
ATOM 569 N N . ALA A 1 77 ? 6.420 8.075 -23.270 1.00 94.56 77 ALA A N 1
ATOM 570 C CA . ALA A 1 77 ? 6.651 7.285 -22.065 1.00 94.56 77 ALA A CA 1
ATOM 571 C C . ALA A 1 77 ? 5.809 6.002 -22.024 1.00 94.56 77 ALA A C 1
ATOM 573 O O . ALA A 1 77 ? 6.323 4.926 -21.714 1.00 94.56 77 ALA A O 1
ATOM 574 N N . VAL A 1 78 ? 4.509 6.101 -22.331 1.00 96.31 78 VAL A N 1
ATOM 575 C CA . VAL A 1 78 ? 3.559 4.996 -22.130 1.00 96.31 78 VAL A CA 1
ATOM 576 C C . VAL A 1 78 ? 3.933 3.759 -22.956 1.00 96.31 78 VAL A C 1
ATOM 578 O O . VAL A 1 78 ? 4.074 2.696 -22.350 1.00 96.31 78 VAL A O 1
ATOM 581 N N . PRO A 1 79 ? 4.157 3.835 -24.284 1.00 96.75 79 PRO A N 1
ATOM 582 C CA . PRO A 1 79 ? 4.546 2.659 -25.066 1.00 96.75 79 PRO A CA 1
ATOM 583 C C . PRO A 1 79 ? 5.806 1.959 -24.536 1.00 96.75 79 PRO A C 1
ATOM 585 O O . PRO A 1 79 ? 5.862 0.729 -24.497 1.00 96.75 79 PRO A O 1
ATOM 588 N N . ILE A 1 80 ? 6.800 2.732 -24.090 1.00 96.75 80 ILE A N 1
ATOM 589 C CA . ILE A 1 80 ? 8.081 2.209 -23.599 1.00 96.75 80 ILE A CA 1
ATOM 590 C C . ILE A 1 80 ? 7.909 1.538 -22.240 1.00 96.75 80 ILE A C 1
ATOM 592 O O . ILE A 1 80 ? 8.330 0.397 -22.058 1.00 96.75 80 ILE A O 1
ATOM 596 N N . LEU A 1 81 ? 7.261 2.215 -21.291 1.00 97.44 81 LEU A N 1
ATOM 597 C CA . LEU A 1 81 ? 7.060 1.686 -19.944 1.00 97.44 81 LEU A CA 1
ATOM 598 C C . LEU A 1 81 ? 6.184 0.430 -19.953 1.00 97.44 81 LEU A C 1
ATOM 600 O O . LEU A 1 81 ? 6.453 -0.503 -19.198 1.00 97.44 81 LEU A O 1
ATOM 604 N N . LEU A 1 82 ? 5.176 0.368 -20.830 1.00 97.69 82 LEU A N 1
ATOM 605 C CA . LEU A 1 82 ? 4.366 -0.837 -21.026 1.00 97.69 82 LEU A CA 1
ATOM 606 C C . LEU A 1 82 ? 5.206 -2.004 -21.548 1.00 97.69 82 LEU A C 1
ATOM 608 O O . LEU A 1 82 ? 5.082 -3.121 -21.044 1.00 97.69 82 LEU A O 1
ATOM 612 N N . ARG A 1 83 ? 6.094 -1.745 -22.515 1.00 97.00 83 ARG A N 1
ATOM 613 C CA . ARG A 1 83 ? 7.013 -2.761 -23.033 1.00 97.00 83 ARG A CA 1
ATOM 614 C C . ARG A 1 83 ? 7.965 -3.259 -21.948 1.00 97.00 83 ARG A C 1
ATOM 616 O O . ARG A 1 83 ? 8.057 -4.465 -21.734 1.00 97.00 83 ARG A O 1
ATOM 623 N N . VAL A 1 84 ? 8.606 -2.345 -21.216 1.00 97.12 84 VAL A N 1
ATOM 624 C CA . VAL A 1 84 ? 9.492 -2.697 -20.096 1.00 97.12 84 VAL A CA 1
ATOM 625 C C . VAL A 1 84 ? 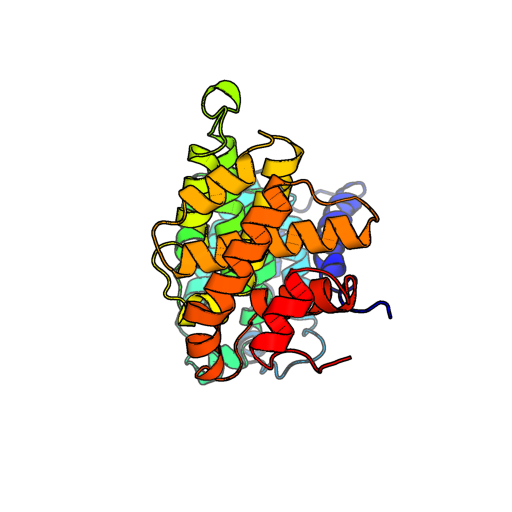8.741 -3.518 -19.049 1.00 97.12 84 VAL A C 1
ATOM 627 O O . VAL A 1 84 ? 9.275 -4.510 -18.560 1.00 97.12 84 VAL A O 1
ATOM 630 N N . ALA A 1 85 ? 7.497 -3.156 -18.729 1.00 96.62 85 ALA A N 1
ATOM 631 C CA . ALA A 1 85 ? 6.689 -3.879 -17.756 1.00 96.62 85 ALA A CA 1
ATOM 632 C C . ALA A 1 85 ? 6.310 -5.296 -18.205 1.00 96.62 85 ALA A C 1
ATOM 634 O O . ALA A 1 85 ? 6.422 -6.219 -17.396 1.00 96.62 85 ALA A O 1
ATOM 635 N N . SER A 1 86 ? 5.914 -5.478 -19.470 1.00 95.12 86 SER A N 1
ATOM 636 C CA . SER A 1 86 ? 5.614 -6.804 -20.034 1.00 95.12 86 SER A CA 1
ATOM 637 C C . SER A 1 86 ? 6.841 -7.706 -19.973 1.00 95.12 86 SER A C 1
ATOM 639 O O . SER A 1 86 ? 6.808 -8.763 -19.349 1.00 95.12 86 SER A O 1
ATOM 641 N N . GLU A 1 87 ? 7.963 -7.238 -20.524 1.00 95.25 87 GLU A N 1
ATOM 642 C CA . GLU A 1 87 ? 9.207 -8.009 -20.550 1.00 95.25 87 GLU A CA 1
ATOM 643 C C . GLU A 1 87 ? 9.729 -8.298 -19.139 1.00 95.25 87 GLU A C 1
ATOM 645 O O . GLU A 1 87 ? 10.276 -9.366 -18.866 1.00 95.25 87 GLU A O 1
ATOM 650 N N . HIS A 1 88 ? 9.574 -7.349 -18.213 1.00 94.81 88 HIS A N 1
ATOM 651 C CA . HIS A 1 88 ? 9.951 -7.547 -16.821 1.00 94.81 88 HIS A CA 1
ATOM 652 C C . HIS A 1 88 ? 9.123 -8.649 -16.157 1.00 94.81 88 HIS A C 1
ATOM 654 O O . HIS A 1 88 ? 9.695 -9.517 -15.495 1.00 94.81 88 HIS A O 1
ATOM 660 N N . LEU A 1 89 ? 7.796 -8.619 -16.324 1.00 93.69 89 LEU A N 1
ATOM 661 C CA . LEU A 1 89 ? 6.905 -9.643 -15.782 1.00 93.69 89 LEU A CA 1
ATOM 662 C C . LEU A 1 89 ? 7.228 -11.017 -16.367 1.00 93.69 89 LEU A C 1
ATOM 664 O O . LEU A 1 89 ? 7.431 -11.949 -15.595 1.00 93.69 89 LEU A O 1
ATOM 668 N N . GLU A 1 90 ? 7.384 -11.124 -17.686 1.00 93.69 90 GLU A N 1
ATOM 669 C CA . GLU A 1 90 ? 7.768 -12.370 -18.359 1.00 93.69 90 GLU A CA 1
ATOM 670 C C . GLU A 1 90 ? 9.074 -12.943 -17.790 1.00 93.69 90 GLU A C 1
ATOM 672 O O . GLU A 1 90 ? 9.136 -14.115 -17.405 1.00 93.69 90 GLU A O 1
ATOM 677 N N . ARG A 1 91 ? 10.114 -12.105 -17.655 1.00 93.25 91 ARG A N 1
ATOM 678 C CA . ARG A 1 91 ? 11.407 -12.520 -17.088 1.00 93.25 91 ARG A CA 1
ATOM 679 C C . ARG A 1 91 ? 11.261 -12.992 -15.646 1.00 93.25 91 ARG A C 1
ATOM 681 O O . ARG A 1 91 ? 11.822 -14.021 -15.288 1.00 93.25 91 ARG A O 1
ATOM 688 N N . VAL A 1 92 ? 10.525 -12.257 -14.815 1.00 92.19 92 VAL A N 1
ATOM 689 C CA . VAL A 1 92 ? 10.333 -12.575 -13.393 1.00 92.19 92 VAL A CA 1
ATOM 690 C C . VAL A 1 92 ? 9.478 -13.833 -13.195 1.00 92.19 92 VAL A C 1
ATOM 692 O O . VAL A 1 92 ? 9.732 -14.605 -12.266 1.00 92.19 92 VAL A O 1
ATOM 695 N N . GLU A 1 93 ? 8.498 -14.070 -14.064 1.00 90.88 93 GLU A N 1
ATOM 696 C CA . GLU A 1 93 ? 7.626 -15.247 -14.029 1.00 90.88 93 GLU A CA 1
ATOM 697 C C . GLU A 1 93 ? 8.322 -16.521 -14.508 1.00 90.88 93 GLU A C 1
ATOM 699 O O . GLU A 1 93 ? 8.045 -17.597 -13.970 1.00 90.88 93 GLU A O 1
ATOM 704 N N . ALA A 1 94 ? 9.296 -16.397 -15.411 1.00 91.19 94 ALA A N 1
ATOM 705 C CA . ALA A 1 94 ? 10.144 -17.503 -15.846 1.00 91.19 94 ALA A CA 1
ATOM 706 C C . ALA A 1 94 ? 11.134 -17.994 -14.766 1.00 91.19 94 ALA A C 1
ATOM 708 O O . ALA A 1 94 ? 11.683 -19.092 -14.880 1.00 91.19 94 ALA A O 1
ATOM 709 N N . LEU A 1 95 ? 11.379 -17.218 -13.702 1.00 90.00 95 LEU A N 1
ATOM 710 C CA . LEU A 1 95 ? 12.311 -17.606 -12.639 1.00 90.00 95 LEU A CA 1
ATOM 711 C C . LEU A 1 95 ? 11.708 -18.649 -11.688 1.00 90.00 95 LEU A C 1
ATOM 713 O O . LEU A 1 95 ? 10.593 -18.512 -11.173 1.00 90.00 95 LEU A O 1
ATOM 717 N N . SER A 1 96 ? 12.515 -19.646 -11.310 1.00 89.44 96 SER A N 1
ATOM 718 C CA . SER A 1 96 ? 12.191 -20.503 -10.163 1.00 89.44 96 SER A CA 1
ATOM 719 C C . SER A 1 96 ? 12.115 -19.689 -8.861 1.00 89.44 96 SER A C 1
ATOM 721 O O . SER A 1 96 ? 12.695 -18.611 -8.736 1.00 89.44 96 SER A O 1
ATOM 723 N N . ALA A 1 97 ? 11.450 -20.213 -7.824 1.00 86.81 97 ALA A N 1
ATOM 724 C CA . ALA A 1 97 ? 11.350 -19.519 -6.532 1.00 86.81 97 ALA A CA 1
ATOM 725 C C . ALA A 1 97 ? 12.717 -19.238 -5.873 1.00 86.81 97 ALA A C 1
ATOM 727 O O . ALA A 1 97 ? 12.873 -18.236 -5.172 1.00 86.81 97 ALA A O 1
ATOM 728 N N . ALA A 1 98 ? 13.711 -20.105 -6.091 1.00 86.38 98 ALA A N 1
ATOM 729 C CA . ALA A 1 98 ? 15.074 -19.893 -5.614 1.00 86.38 98 ALA A CA 1
ATOM 730 C C . ALA A 1 98 ? 15.769 -18.763 -6.387 1.00 86.38 98 ALA A C 1
ATOM 732 O O . ALA A 1 98 ? 16.283 -17.836 -5.764 1.00 86.38 98 ALA A O 1
ATOM 733 N N . GLN A 1 99 ? 15.715 -18.793 -7.722 1.00 87.62 99 GLN A N 1
ATOM 734 C CA . GLN A 1 99 ? 16.301 -17.749 -8.570 1.00 87.62 99 GLN A CA 1
ATOM 735 C C . GLN A 1 99 ? 15.643 -16.394 -8.329 1.00 87.62 99 GLN A C 1
ATOM 737 O O . GLN A 1 99 ? 16.339 -15.400 -8.164 1.00 87.62 99 GLN A O 1
ATOM 742 N N . HIS A 1 100 ? 14.315 -16.360 -8.216 1.00 88.56 100 HIS A N 1
ATOM 743 C CA . HIS A 1 100 ? 13.568 -15.137 -7.957 1.00 88.56 100 HIS A CA 1
ATOM 744 C C . HIS A 1 100 ? 14.055 -14.425 -6.691 1.00 88.56 100 HIS A C 1
ATOM 746 O O . HIS A 1 100 ? 14.229 -13.215 -6.692 1.00 88.56 100 HIS A O 1
ATOM 752 N N . ARG A 1 101 ? 14.339 -15.160 -5.608 1.00 84.38 101 ARG A N 1
ATOM 753 C CA . ARG A 1 101 ? 14.811 -14.558 -4.349 1.00 84.38 101 ARG A CA 1
ATOM 754 C C . ARG A 1 101 ? 16.172 -13.870 -4.461 1.00 84.38 101 ARG A C 1
ATOM 756 O O . ARG A 1 101 ? 16.415 -12.956 -3.684 1.00 84.38 101 ARG A O 1
ATOM 763 N N . MET A 1 102 ? 17.012 -14.303 -5.396 1.00 86.06 102 MET A N 1
ATOM 764 C CA . MET A 1 102 ? 18.368 -13.785 -5.597 1.00 86.06 102 MET A CA 1
ATOM 765 C C . MET A 1 102 ? 18.490 -12.947 -6.873 1.00 86.06 102 MET A C 1
ATOM 767 O O . MET A 1 102 ? 19.586 -12.514 -7.209 1.00 86.06 102 MET A O 1
ATOM 771 N N . SER A 1 103 ? 17.400 -12.752 -7.616 1.00 88.69 103 SER A N 1
ATOM 772 C CA . SER A 1 103 ? 17.462 -12.073 -8.903 1.00 88.69 103 SER A CA 1
ATOM 773 C C . SER A 1 103 ? 17.531 -10.557 -8.709 1.00 88.69 103 SER A C 1
ATOM 775 O O . SER A 1 103 ? 16.727 -10.000 -7.954 1.00 88.69 103 SER A O 1
ATOM 777 N N . PRO A 1 104 ? 18.422 -9.863 -9.432 1.00 86.81 104 PRO A N 1
ATOM 778 C CA . PRO A 1 104 ? 18.513 -8.410 -9.405 1.00 86.81 104 PRO A CA 1
ATOM 779 C C . PRO A 1 104 ? 17.251 -7.756 -9.991 1.00 86.81 104 PRO A C 1
ATOM 781 O O . PRO A 1 104 ? 16.915 -6.637 -9.611 1.00 86.81 104 PRO A O 1
ATOM 784 N N . LEU A 1 105 ? 16.475 -8.482 -10.810 1.00 89.06 105 LEU A N 1
ATOM 785 C CA . LEU A 1 105 ? 15.183 -8.021 -11.328 1.00 89.06 105 LEU A CA 1
ATOM 786 C C . LEU A 1 105 ? 14.207 -7.656 -10.205 1.00 89.06 105 LEU A C 1
ATOM 788 O O . LEU A 1 105 ? 13.425 -6.722 -10.343 1.00 89.06 105 LEU A O 1
ATOM 792 N N . VAL A 1 106 ? 14.279 -8.317 -9.049 1.00 89.62 106 VAL A N 1
ATOM 793 C CA . VAL A 1 106 ? 13.412 -7.983 -7.911 1.00 89.62 106 VAL A CA 1
ATOM 794 C C . VAL A 1 106 ? 13.573 -6.526 -7.467 1.00 89.62 106 VAL A C 1
ATOM 796 O O . VAL A 1 106 ? 12.595 -5.905 -7.051 1.00 89.62 106 VAL A O 1
ATOM 799 N N . ALA A 1 107 ? 14.777 -5.961 -7.582 1.00 89.00 107 ALA A N 1
ATOM 800 C CA . ALA A 1 107 ? 15.049 -4.583 -7.188 1.00 89.00 107 ALA A CA 1
ATOM 801 C C . ALA A 1 107 ? 14.381 -3.547 -8.109 1.00 89.00 107 ALA A C 1
ATOM 803 O O . ALA A 1 107 ? 14.072 -2.448 -7.651 1.00 89.00 107 ALA A O 1
ATOM 804 N N . LEU A 1 108 ? 14.094 -3.900 -9.367 1.00 91.94 108 LEU A N 1
ATOM 805 C CA . LEU A 1 108 ? 13.449 -3.003 -10.333 1.00 91.94 108 LEU A CA 1
ATOM 806 C C . LEU A 1 108 ? 11.933 -2.904 -10.151 1.00 91.94 108 LEU A C 1
ATOM 808 O O . LEU A 1 108 ? 11.321 -1.969 -10.657 1.00 91.94 108 LEU A O 1
ATOM 812 N N . GLN A 1 109 ? 11.312 -3.829 -9.414 1.00 94.56 109 GLN A N 1
ATOM 813 C CA . GLN A 1 109 ? 9.852 -3.904 -9.321 1.00 94.56 109 GLN A CA 1
ATOM 814 C C . GLN A 1 109 ? 9.220 -2.646 -8.706 1.00 94.56 109 GLN A C 1
ATOM 816 O O . GLN A 1 109 ? 8.167 -2.207 -9.161 1.00 94.56 109 GLN A O 1
ATOM 821 N N . VAL A 1 110 ? 9.845 -2.059 -7.676 1.00 94.06 110 VAL A N 1
ATOM 822 C CA . VAL A 1 110 ? 9.349 -0.816 -7.054 1.00 94.06 110 VAL A CA 1
ATOM 823 C C . VAL A 1 110 ? 9.565 0.393 -7.977 1.00 94.06 110 VAL A C 1
ATOM 825 O O . VAL A 1 110 ? 8.569 1.050 -8.271 1.00 94.06 110 VAL A O 1
ATOM 828 N N . PRO A 1 111 ? 10.784 0.668 -8.491 1.00 95.44 111 PRO A N 1
ATOM 829 C CA . PRO A 1 111 ? 10.996 1.741 -9.465 1.00 95.44 111 PRO A CA 1
ATOM 830 C C . PRO A 1 111 ? 10.080 1.668 -10.686 1.00 95.44 111 PRO A C 1
ATOM 832 O O . PRO A 1 111 ? 9.544 2.685 -11.113 1.00 95.44 111 PRO A O 1
ATOM 835 N N . LEU A 1 112 ? 9.854 0.469 -11.224 1.00 97.06 112 LEU A N 1
ATOM 836 C CA . LEU A 1 112 ? 8.964 0.265 -12.361 1.00 97.06 112 LEU A CA 1
ATOM 837 C C . LEU A 1 112 ? 7.504 0.585 -12.010 1.00 97.06 112 LEU A C 1
ATOM 839 O O . LEU A 1 112 ? 6.821 1.251 -12.783 1.00 97.06 112 LEU A O 1
ATOM 843 N N . ALA A 1 113 ? 7.023 0.156 -10.838 1.00 96.81 113 ALA A N 1
ATOM 844 C CA . ALA A 1 113 ? 5.683 0.510 -10.374 1.00 96.81 113 ALA A CA 1
ATOM 845 C C . ALA A 1 113 ? 5.528 2.027 -10.167 1.00 96.81 113 ALA A C 1
ATOM 847 O O . ALA A 1 113 ? 4.492 2.581 -10.530 1.00 96.81 113 ALA A O 1
ATOM 848 N N . ASP A 1 114 ? 6.551 2.694 -9.625 1.00 95.88 114 ASP A N 1
ATOM 849 C CA . ASP A 1 114 ? 6.564 4.148 -9.429 1.00 95.88 114 ASP A CA 1
ATOM 850 C C . ASP A 1 114 ? 6.594 4.898 -10.781 1.00 95.88 114 ASP A C 1
ATOM 852 O O . ASP A 1 114 ? 5.858 5.868 -10.958 1.00 95.88 114 ASP A O 1
ATOM 856 N N . ALA A 1 115 ? 7.361 4.415 -11.766 1.00 96.62 115 ALA A N 1
ATOM 857 C CA . ALA A 1 115 ? 7.387 4.956 -13.128 1.00 96.62 115 ALA A CA 1
ATOM 858 C C . ALA A 1 115 ? 6.027 4.819 -13.836 1.00 96.62 115 ALA A C 1
ATOM 860 O O . ALA A 1 115 ? 5.521 5.785 -14.409 1.00 96.62 115 ALA A O 1
ATOM 861 N N . LEU A 1 116 ? 5.394 3.643 -13.752 1.00 97.19 116 LEU A N 1
ATOM 862 C CA . LEU A 1 116 ? 4.046 3.418 -14.285 1.00 97.19 116 LEU A CA 1
ATOM 863 C C . LEU A 1 116 ? 3.004 4.303 -13.583 1.00 97.19 116 LEU A C 1
ATOM 865 O O . LEU A 1 116 ? 2.107 4.831 -14.238 1.00 97.19 116 LEU A O 1
ATOM 869 N N . ALA A 1 117 ? 3.128 4.512 -12.269 1.00 94.94 117 ALA A N 1
ATOM 870 C CA . ALA A 1 117 ? 2.186 5.322 -11.498 1.00 94.94 117 ALA A CA 1
ATOM 871 C C . ALA A 1 117 ? 2.075 6.770 -12.006 1.00 94.94 117 ALA A C 1
ATOM 873 O O . ALA A 1 117 ? 0.981 7.336 -11.973 1.00 94.94 117 ALA A O 1
ATOM 874 N N . LEU A 1 118 ? 3.167 7.350 -12.520 1.00 95.06 118 LEU A N 1
ATOM 875 C CA . LEU A 1 118 ? 3.171 8.696 -13.111 1.00 95.06 118 LEU A CA 1
ATOM 876 C C . LEU A 1 118 ? 2.266 8.805 -14.347 1.00 95.06 118 LEU A C 1
ATOM 878 O O . LEU A 1 118 ? 1.740 9.877 -14.636 1.00 95.06 118 LEU A O 1
ATOM 882 N N . HIS A 1 119 ? 2.014 7.683 -15.023 1.00 94.56 119 HIS A N 1
ATOM 883 C CA . HIS A 1 119 ? 1.194 7.599 -16.232 1.00 94.56 119 HIS A CA 1
ATOM 884 C C . HIS A 1 119 ? -0.119 6.833 -16.011 1.00 94.56 119 HIS A C 1
ATOM 886 O O . HIS A 1 119 ? -0.771 6.415 -16.970 1.00 94.56 119 HIS A O 1
ATOM 892 N N . ALA A 1 120 ? -0.574 6.688 -14.758 1.00 92.38 120 ALA A N 1
ATOM 893 C CA . ALA A 1 120 ? -1.808 5.971 -14.403 1.00 92.38 120 ALA A CA 1
ATOM 894 C C . ALA A 1 120 ? -3.098 6.583 -15.000 1.00 92.38 120 ALA A C 1
ATOM 896 O O . ALA A 1 120 ? -4.174 5.987 -14.913 1.00 92.38 120 ALA A O 1
ATOM 897 N N . GLY A 1 121 ? -3.015 7.754 -15.643 1.00 89.88 121 GLY A N 1
ATOM 898 C CA . GLY A 1 121 ? -4.083 8.309 -16.478 1.00 89.88 121 GLY A CA 1
ATOM 899 C C . GLY A 1 121 ? -4.393 7.467 -17.727 1.00 89.88 121 GLY A C 1
ATOM 900 O O . GLY A 1 121 ? -5.548 7.436 -18.157 1.00 89.88 121 GLY A O 1
ATOM 901 N N . SER A 1 122 ? -3.426 6.706 -18.256 1.00 95.38 122 SER A N 1
ATOM 902 C CA . SER A 1 122 ? -3.642 5.783 -19.383 1.00 95.38 122 SER A CA 1
ATOM 903 C C . SER A 1 122 ? -4.378 4.502 -18.940 1.00 95.38 122 SER A C 1
ATOM 905 O O . SER A 1 122 ? -3.958 3.845 -17.979 1.00 95.38 122 SER A O 1
ATOM 907 N N . PRO A 1 123 ? -5.454 4.088 -19.641 1.00 95.94 123 PRO A N 1
ATOM 908 C CA . PRO A 1 123 ? -6.120 2.806 -19.398 1.00 95.94 123 PRO A CA 1
ATOM 909 C C . PRO A 1 123 ? -5.200 1.585 -19.544 1.00 95.94 123 PRO A C 1
ATOM 911 O O . PRO A 1 123 ? -5.349 0.609 -18.810 1.00 95.94 123 PRO A O 1
ATOM 914 N N . GLU A 1 124 ? -4.253 1.617 -20.477 1.00 96.94 124 GLU A N 1
ATOM 915 C CA . GLU A 1 124 ? -3.275 0.553 -20.739 1.00 96.94 124 GLU A CA 1
ATOM 916 C C . GLU A 1 124 ? -2.314 0.401 -19.558 1.00 96.94 124 GLU A C 1
ATOM 918 O O . GLU A 1 124 ? -2.067 -0.713 -19.087 1.00 96.94 124 GLU A O 1
ATOM 923 N N . VAL A 1 125 ? -1.828 1.529 -19.028 1.00 97.12 125 VAL A N 1
ATOM 924 C CA . VAL A 1 125 ? -0.975 1.555 -17.834 1.00 97.12 125 VAL A CA 1
ATOM 925 C C . VAL A 1 125 ? -1.727 0.982 -16.642 1.00 97.12 125 VAL A C 1
ATOM 927 O O . VAL A 1 125 ? -1.211 0.089 -15.974 1.00 97.12 125 VAL A O 1
ATOM 930 N N . ARG A 1 126 ? -2.982 1.390 -16.413 1.00 96.69 126 ARG A N 1
ATOM 931 C CA . ARG A 1 126 ? -3.787 0.829 -15.314 1.00 96.69 126 ARG A CA 1
ATOM 932 C C . ARG A 1 126 ? -4.003 -0.676 -15.449 1.00 96.69 126 ARG A C 1
ATOM 934 O O . ARG A 1 126 ? -3.886 -1.393 -14.458 1.00 96.69 126 ARG A O 1
ATOM 941 N N . ARG A 1 127 ? -4.280 -1.173 -16.660 1.00 96.50 127 ARG A N 1
ATOM 942 C CA . ARG A 1 127 ? -4.402 -2.620 -16.920 1.00 96.50 127 ARG A CA 1
ATOM 943 C C . ARG A 1 127 ? -3.109 -3.360 -16.571 1.00 96.50 127 ARG A C 1
ATOM 945 O O . ARG A 1 127 ? -3.161 -4.378 -15.883 1.00 96.50 127 ARG A O 1
ATOM 952 N N . THR A 1 128 ? -1.967 -2.804 -16.960 1.00 96.25 128 THR A N 1
ATOM 953 C CA . THR A 1 128 ? -0.641 -3.365 -16.662 1.00 96.25 128 THR A CA 1
ATOM 954 C C . THR A 1 128 ? -0.336 -3.337 -15.166 1.00 96.25 128 THR A C 1
ATOM 956 O O . THR A 1 128 ? 0.079 -4.343 -14.601 1.00 96.25 128 THR A O 1
ATOM 959 N N . MET A 1 129 ? -0.625 -2.234 -14.473 1.00 96.50 129 MET A N 1
ATOM 960 C CA . MET A 1 129 ? -0.457 -2.135 -13.018 1.00 96.50 129 MET A CA 1
ATOM 961 C C . MET A 1 129 ? -1.363 -3.116 -12.264 1.00 96.50 129 MET A C 1
ATOM 963 O O . MET A 1 129 ? -0.946 -3.678 -11.253 1.00 96.50 129 MET A O 1
ATOM 967 N N . ALA A 1 130 ? -2.576 -3.378 -12.761 1.00 95.31 130 ALA A N 1
ATOM 968 C CA . ALA A 1 130 ? -3.468 -4.379 -12.181 1.00 95.31 130 ALA A CA 1
ATOM 969 C C . ALA A 1 130 ? -2.928 -5.809 -12.357 1.00 95.31 130 ALA A C 1
ATOM 971 O O . ALA A 1 130 ? -3.011 -6.609 -11.427 1.00 95.31 130 ALA A O 1
ATOM 972 N N . GLN A 1 131 ? -2.341 -6.133 -13.514 1.00 94.12 131 GLN A N 1
ATOM 973 C CA . GLN A 1 131 ? -1.641 -7.409 -13.724 1.00 94.12 131 GLN A CA 1
ATOM 974 C C . GLN A 1 131 ? -0.422 -7.525 -12.802 1.00 94.12 131 GLN A C 1
ATOM 976 O O . GLN A 1 131 ? -0.259 -8.523 -12.100 1.00 94.12 131 GLN A O 1
ATOM 981 N N . PHE A 1 132 ? 0.372 -6.458 -12.721 1.00 92.50 132 PHE A N 1
ATOM 982 C CA . PHE A 1 132 ? 1.542 -6.362 -11.855 1.00 92.50 132 PHE A CA 1
ATOM 983 C C . PHE A 1 132 ? 1.184 -6.577 -10.375 1.00 92.50 132 PHE A C 1
ATOM 985 O O . PHE A 1 132 ? 1.850 -7.329 -9.666 1.00 92.50 132 PHE A O 1
ATOM 992 N N . ALA A 1 133 ? 0.077 -5.991 -9.909 1.00 93.25 133 ALA A N 1
ATOM 993 C CA . ALA A 1 133 ? -0.426 -6.169 -8.549 1.00 93.25 133 ALA A CA 1
ATOM 994 C C . ALA A 1 133 ? -0.943 -7.590 -8.254 1.00 93.25 133 ALA A C 1
ATOM 996 O O . ALA A 1 133 ? -0.915 -8.016 -7.097 1.00 93.25 133 ALA A O 1
ATOM 997 N N . LYS A 1 134 ? -1.412 -8.320 -9.275 1.00 92.12 134 LYS A N 1
ATOM 998 C CA . LYS A 1 134 ? -1.925 -9.695 -9.150 1.00 92.12 134 LYS A CA 1
ATOM 999 C C . LYS A 1 134 ? -0.834 -10.761 -9.244 1.00 92.12 134 LYS A C 1
ATOM 1001 O O . LYS A 1 134 ? -1.040 -11.866 -8.747 1.00 92.12 134 LYS A O 1
ATOM 1006 N N . SER A 1 135 ? 0.312 -10.459 -9.857 1.00 91.25 135 SER A N 1
ATOM 1007 C CA . 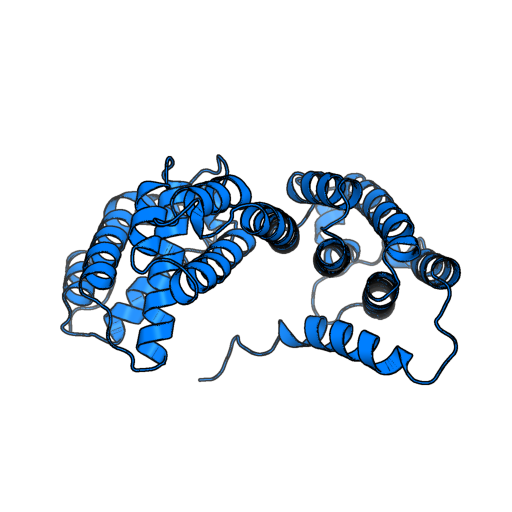SER A 1 135 ? 1.353 -11.466 -10.072 1.00 91.25 135 SER A CA 1
ATOM 1008 C C . SER A 1 135 ? 1.965 -11.935 -8.740 1.00 91.25 135 SER A C 1
ATOM 1010 O O . SER A 1 135 ? 2.497 -11.113 -7.980 1.00 91.25 135 SER A O 1
ATOM 1012 N N . PRO A 1 136 ? 1.976 -13.257 -8.454 1.00 88.94 136 PRO A N 1
ATOM 1013 C CA . PRO A 1 136 ? 2.546 -13.820 -7.230 1.00 88.94 136 PRO A CA 1
ATOM 1014 C C . PRO A 1 136 ? 4.069 -13.622 -7.136 1.00 88.94 136 PRO A C 1
ATOM 1016 O O . PRO A 1 136 ? 4.648 -13.772 -6.056 1.00 88.94 136 PRO A O 1
ATOM 1019 N N . ARG A 1 137 ? 4.723 -13.259 -8.245 1.00 90.81 137 ARG A N 1
ATOM 1020 C CA . ARG A 1 137 ? 6.166 -13.012 -8.316 1.00 90.81 137 ARG A CA 1
ATOM 1021 C C . ARG A 1 137 ? 6.545 -11.561 -8.032 1.00 90.81 137 ARG A C 1
ATOM 1023 O O . ARG A 1 137 ? 7.655 -11.300 -7.588 1.00 90.81 137 ARG A O 1
ATOM 1030 N N . VAL A 1 138 ? 5.623 -10.615 -8.169 1.00 92.81 138 VAL A N 1
ATOM 1031 C CA . VAL A 1 138 ? 5.887 -9.229 -7.764 1.00 92.81 138 VAL A CA 1
ATOM 1032 C C . VAL A 1 138 ? 5.935 -9.142 -6.238 1.00 92.81 138 VAL A C 1
ATOM 1034 O O . VAL A 1 138 ? 5.089 -9.702 -5.544 1.00 92.81 138 VAL A O 1
ATOM 1037 N N . LYS A 1 139 ? 6.939 -8.459 -5.690 1.00 91.44 139 LYS A N 1
ATOM 1038 C CA . LYS A 1 139 ? 7.104 -8.227 -4.257 1.00 91.44 139 LYS A CA 1
ATOM 1039 C C . LYS A 1 139 ? 6.007 -7.321 -3.737 1.00 91.44 139 LYS A C 1
ATOM 1041 O O . LYS A 1 139 ? 5.580 -6.371 -4.385 1.00 91.44 139 LYS A O 1
ATOM 1046 N N . GLU A 1 140 ? 5.629 -7.566 -2.495 1.00 92.00 140 GLU A N 1
ATOM 1047 C CA . GLU A 1 140 ? 4.490 -6.906 -1.876 1.00 92.00 140 GLU A CA 1
ATOM 1048 C C . GLU A 1 140 ? 4.596 -5.375 -1.829 1.00 92.00 140 GLU A C 1
ATOM 1050 O O . GLU A 1 140 ? 3.615 -4.686 -2.074 1.00 92.00 140 GLU A O 1
ATOM 1055 N N . PHE A 1 141 ? 5.786 -4.809 -1.614 1.00 91.00 141 PHE A N 1
ATOM 1056 C CA . PHE A 1 141 ? 5.951 -3.353 -1.694 1.00 91.00 141 PHE A CA 1
ATOM 1057 C C . PHE A 1 141 ? 5.656 -2.800 -3.090 1.00 91.00 141 PHE A C 1
ATOM 1059 O O . PHE A 1 141 ? 5.015 -1.759 -3.204 1.00 91.00 141 PHE A O 1
ATOM 1066 N N . ALA A 1 142 ? 6.074 -3.504 -4.140 1.00 93.94 142 ALA A N 1
ATOM 1067 C CA . ALA A 1 142 ? 5.808 -3.118 -5.519 1.00 93.94 142 ALA A CA 1
ATOM 1068 C C . ALA A 1 142 ? 4.319 -3.296 -5.879 1.00 93.94 142 ALA A C 1
ATOM 1070 O O . ALA A 1 142 ? 3.734 -2.409 -6.499 1.00 93.94 142 ALA A O 1
ATOM 1071 N N . ARG A 1 143 ? 3.661 -4.361 -5.388 1.00 94.75 143 ARG A N 1
ATOM 1072 C CA . ARG A 1 143 ? 2.193 -4.504 -5.478 1.00 94.75 143 ARG A CA 1
ATOM 1073 C C . ARG A 1 143 ? 1.474 -3.356 -4.777 1.00 94.75 143 ARG A C 1
ATOM 1075 O O . ARG A 1 143 ? 0.562 -2.772 -5.347 1.00 94.75 143 ARG A O 1
ATOM 1082 N N . GLY A 1 144 ? 1.911 -3.001 -3.569 1.00 93.81 144 GLY A N 1
ATOM 1083 C CA . GLY A 1 144 ? 1.368 -1.881 -2.805 1.00 93.81 144 GLY A CA 1
ATOM 1084 C C . GLY A 1 144 ? 1.492 -0.546 -3.545 1.00 93.81 144 GLY A C 1
ATOM 1085 O O . GLY A 1 144 ? 0.534 0.219 -3.556 1.00 93.81 144 GLY A O 1
ATOM 1086 N N . ARG A 1 145 ? 2.623 -0.284 -4.222 1.00 94.56 145 ARG A N 1
ATOM 1087 C CA . ARG A 1 145 ? 2.780 0.888 -5.109 1.00 94.56 145 ARG A CA 1
ATOM 1088 C C . ARG A 1 145 ? 1.798 0.859 -6.274 1.00 94.56 145 ARG A C 1
ATOM 1090 O O . ARG A 1 145 ? 1.141 1.863 -6.537 1.00 94.56 145 ARG A O 1
ATOM 1097 N N . ALA A 1 146 ? 1.673 -0.292 -6.933 1.00 95.56 146 ALA A N 1
ATOM 1098 C CA . ALA A 1 146 ? 0.779 -0.437 -8.070 1.00 95.56 146 ALA A CA 1
ATOM 1099 C C . ALA A 1 146 ? -0.689 -0.189 -7.678 1.00 95.56 146 ALA A C 1
ATOM 1101 O O . ALA A 1 146 ? -1.378 0.621 -8.298 1.00 95.56 146 ALA A O 1
ATOM 1102 N N . LEU A 1 147 ? -1.144 -0.826 -6.597 1.00 96.62 147 LEU A N 1
ATOM 1103 C CA . LEU A 1 147 ? -2.499 -0.651 -6.074 1.00 96.62 147 LEU A CA 1
ATOM 1104 C C . LEU A 1 147 ? -2.743 0.770 -5.553 1.00 96.62 147 LEU A C 1
ATOM 1106 O O . LEU A 1 147 ? -3.834 1.302 -5.731 1.00 96.62 147 LEU A O 1
ATOM 1110 N N . ASP A 1 148 ? -1.736 1.417 -4.961 1.00 95.44 148 ASP A N 1
ATOM 1111 C CA . ASP A 1 148 ? -1.855 2.807 -4.518 1.00 95.44 148 ASP A CA 1
ATOM 1112 C C . ASP A 1 148 ? -2.086 3.794 -5.674 1.00 95.44 148 ASP A C 1
ATOM 1114 O O . ASP A 1 148 ? -2.851 4.750 -5.535 1.00 95.44 148 ASP A O 1
ATOM 1118 N N . ALA A 1 149 ? -1.440 3.583 -6.819 1.00 94.69 149 ALA A N 1
ATOM 1119 C CA . ALA A 1 149 ? -1.683 4.415 -7.991 1.00 94.69 149 ALA A CA 1
ATOM 1120 C C . ALA A 1 149 ? -3.086 4.169 -8.568 1.00 94.69 149 ALA A C 1
ATOM 1122 O O . ALA A 1 149 ? -3.799 5.121 -8.888 1.00 94.69 149 ALA A O 1
ATOM 1123 N N . LEU A 1 150 ? -3.505 2.898 -8.640 1.00 95.81 150 LEU A N 1
ATOM 1124 C CA . LEU A 1 150 ? -4.840 2.514 -9.105 1.00 95.81 150 LEU A CA 1
ATOM 1125 C C . LEU A 1 150 ? -5.938 3.132 -8.236 1.00 95.81 150 LEU A C 1
ATOM 1127 O O . LEU A 1 150 ? -6.865 3.748 -8.762 1.00 95.81 150 LEU A O 1
ATOM 1131 N N . VAL A 1 151 ? -5.803 3.031 -6.911 1.00 96.00 151 VAL A N 1
ATOM 1132 C CA . VAL A 1 151 ? -6.773 3.623 -5.989 1.00 96.00 151 VAL A CA 1
ATOM 1133 C C . VAL A 1 151 ? -6.724 5.146 -6.031 1.00 96.00 151 VAL A C 1
ATOM 1135 O O . VAL A 1 151 ? -7.767 5.781 -5.978 1.00 96.00 151 VAL A O 1
ATOM 1138 N N . GLY A 1 152 ? -5.546 5.755 -6.207 1.00 94.00 152 GLY A N 1
ATOM 1139 C CA . GLY A 1 152 ? -5.421 7.200 -6.401 1.00 94.00 152 GLY A CA 1
ATOM 1140 C C . GLY A 1 152 ? -6.223 7.698 -7.606 1.00 94.00 152 GLY A C 1
ATOM 1141 O O . GLY A 1 152 ? -6.946 8.686 -7.491 1.00 94.00 152 GLY A O 1
ATOM 1142 N N . HIS A 1 153 ? -6.156 6.982 -8.732 1.00 92.56 153 HIS A N 1
ATOM 1143 C CA . HIS A 1 153 ? -6.960 7.294 -9.912 1.00 92.56 153 HIS A CA 1
ATOM 1144 C C . HIS A 1 153 ? -8.461 7.119 -9.649 1.00 92.56 153 HIS A C 1
ATOM 1146 O O . HIS A 1 153 ? -9.240 8.015 -9.959 1.00 92.56 153 HIS A O 1
ATOM 1152 N N . GLN A 1 154 ? -8.866 6.000 -9.041 1.00 92.94 154 GLN A N 1
ATOM 1153 C CA . GLN A 1 154 ? -10.268 5.728 -8.714 1.00 92.94 154 GLN A CA 1
ATOM 1154 C C . GLN A 1 154 ? -10.854 6.780 -7.762 1.00 92.94 154 GLN A C 1
ATOM 1156 O O . GLN A 1 154 ? -11.961 7.260 -7.975 1.00 92.94 154 GLN A O 1
ATOM 1161 N N . LEU A 1 155 ? -10.101 7.184 -6.737 1.00 92.81 155 LEU A N 1
ATOM 1162 C CA . LEU A 1 155 ? -10.507 8.231 -5.800 1.00 92.81 155 LEU A CA 1
ATOM 1163 C C . LEU A 1 155 ? -10.652 9.594 -6.489 1.00 92.81 155 LEU A C 1
ATOM 1165 O O . LEU A 1 155 ? -11.552 10.349 -6.135 1.00 92.81 155 LEU A O 1
ATOM 1169 N N . GLY A 1 156 ? -9.806 9.892 -7.481 1.00 89.50 156 GLY A N 1
ATOM 1170 C CA . GLY A 1 156 ? -9.892 11.114 -8.285 1.00 89.50 156 GLY A CA 1
ATOM 1171 C C . GLY A 1 156 ? -11.138 11.196 -9.173 1.00 89.50 156 GLY A C 1
ATOM 1172 O O . GLY A 1 156 ? -11.513 12.290 -9.579 1.00 89.50 156 GLY A O 1
ATOM 1173 N N . GLN A 1 157 ? -11.799 10.067 -9.445 1.00 91.75 157 GLN A N 1
ATOM 1174 C CA . GLN A 1 157 ? -13.078 10.022 -10.163 1.00 91.75 157 GLN A CA 1
ATOM 1175 C C . GLN A 1 157 ? -14.287 10.253 -9.243 1.00 91.75 157 GLN A C 1
ATOM 1177 O O . GLN A 1 157 ? -15.398 10.435 -9.733 1.00 91.75 157 GLN A O 1
ATOM 1182 N N . ILE A 1 158 ? -14.094 10.228 -7.919 1.00 92.12 158 ILE A N 1
ATOM 1183 C CA . ILE A 1 158 ? -15.161 10.450 -6.940 1.00 92.12 158 ILE A CA 1
ATOM 1184 C C . ILE A 1 158 ? -15.136 11.921 -6.533 1.00 92.12 158 ILE A C 1
ATOM 1186 O O . ILE A 1 158 ? -14.289 12.351 -5.739 1.00 92.12 158 ILE A O 1
ATOM 1190 N N . GLU A 1 159 ? -16.075 12.702 -7.060 1.00 87.81 159 GLU A N 1
ATOM 1191 C CA . GLU A 1 159 ? -16.195 14.115 -6.710 1.00 87.81 159 GLU A CA 1
ATOM 1192 C C . GLU A 1 159 ? -16.631 14.299 -5.250 1.00 87.81 159 GLU A C 1
ATOM 1194 O O . GLU A 1 159 ? -17.441 13.546 -4.713 1.00 87.81 159 GLU A O 1
ATOM 1199 N N . ALA A 1 160 ? -16.105 15.329 -4.576 1.00 84.50 160 ALA A N 1
ATOM 1200 C CA . ALA A 1 160 ? -16.409 15.560 -3.159 1.00 84.50 160 ALA A CA 1
ATOM 1201 C C . ALA A 1 160 ? -17.886 15.894 -2.911 1.00 84.50 160 ALA A C 1
ATOM 1203 O O . ALA A 1 160 ? -18.421 15.526 -1.868 1.00 84.50 160 ALA A O 1
ATOM 1204 N N . LYS A 1 161 ? -18.543 16.542 -3.880 1.00 87.94 161 LYS A N 1
ATOM 1205 C CA . LYS A 1 161 ? -19.972 16.871 -3.816 1.00 87.94 161 LYS A CA 1
ATOM 1206 C C . LYS A 1 161 ? -20.870 15.625 -3.820 1.00 87.94 161 LYS A C 1
ATOM 1208 O O . LYS A 1 161 ? -21.926 15.650 -3.199 1.00 87.94 161 LYS A O 1
ATOM 1213 N N . ASP A 1 162 ? -20.423 14.549 -4.470 1.00 90.25 162 ASP A N 1
ATOM 1214 C CA . ASP A 1 162 ? -21.188 13.308 -4.637 1.00 90.25 162 ASP A CA 1
ATOM 1215 C C . ASP A 1 162 ? -20.907 12.295 -3.510 1.00 90.25 162 ASP A C 1
ATOM 1217 O O . ASP A 1 162 ? -21.621 11.305 -3.360 1.00 90.25 162 ASP A O 1
ATOM 1221 N N . ASP A 1 163 ? -19.887 12.550 -2.681 1.00 91.38 163 ASP A N 1
ATOM 1222 C CA . ASP A 1 163 ? -19.525 11.727 -1.522 1.00 91.38 163 ASP A CA 1
ATOM 1223 C C . ASP A 1 163 ? -19.295 12.578 -0.256 1.00 91.38 163 ASP A C 1
ATOM 1225 O O . ASP A 1 163 ? -18.191 12.591 0.304 1.00 91.38 163 ASP A O 1
ATOM 1229 N N . PRO A 1 164 ? -20.332 13.280 0.246 1.00 88.44 164 PRO A N 1
ATOM 1230 C CA . PRO A 1 164 ? -20.207 14.208 1.375 1.00 88.44 164 PRO A CA 1
ATOM 1231 C C . PRO A 1 164 ? -19.844 13.519 2.697 1.00 88.44 164 PRO A C 1
ATOM 1233 O O . PRO A 1 164 ? -19.422 14.174 3.642 1.00 88.44 164 PRO A O 1
ATOM 1236 N N . THR A 1 165 ? -20.013 12.197 2.780 1.00 88.88 165 THR A N 1
ATOM 1237 C CA . THR A 1 165 ? -19.661 11.395 3.966 1.00 88.88 165 THR A CA 1
ATOM 1238 C C . THR A 1 165 ? -18.356 10.622 3.794 1.00 88.88 165 THR A C 1
ATOM 1240 O O . THR A 1 165 ? -17.858 10.048 4.756 1.00 88.88 165 THR A O 1
ATOM 1243 N N . GLY A 1 166 ? -17.785 10.593 2.586 1.00 92.88 166 GLY A N 1
ATOM 1244 C CA . GLY A 1 166 ? -16.559 9.854 2.295 1.00 92.88 166 GLY A CA 1
ATOM 1245 C C . GLY A 1 166 ? -16.740 8.334 2.204 1.00 92.88 166 GLY A C 1
ATOM 1246 O O . GLY A 1 166 ? -15.746 7.608 2.164 1.00 92.88 166 GLY A O 1
ATOM 1247 N N . ARG A 1 167 ? -17.982 7.829 2.191 1.00 94.50 167 ARG A N 1
ATOM 1248 C CA . ARG A 1 167 ? -18.293 6.389 2.160 1.00 94.50 167 ARG A CA 1
ATOM 1249 C C . ARG A 1 167 ? -17.863 5.743 0.850 1.00 94.50 167 ARG A C 1
ATOM 1251 O O . ARG A 1 167 ? -17.318 4.640 0.869 1.00 94.50 167 ARG A O 1
ATOM 1258 N N . SER A 1 168 ? -18.084 6.411 -0.279 1.00 94.88 168 SER A N 1
ATOM 1259 C CA . SER A 1 168 ? -17.689 5.877 -1.587 1.00 94.88 168 SER A CA 1
ATOM 1260 C C . SER A 1 168 ? -16.168 5.800 -1.702 1.00 94.88 168 SER A C 1
ATOM 1262 O O . SER A 1 168 ? -15.632 4.777 -2.134 1.00 94.88 168 SER A O 1
ATOM 1264 N N . ARG A 1 169 ? -15.458 6.834 -1.236 1.00 95.81 169 ARG A N 1
ATOM 1265 C CA . ARG A 1 169 ? -13.991 6.840 -1.167 1.00 95.81 169 ARG A CA 1
ATOM 1266 C C . ARG A 1 169 ? -13.447 5.784 -0.215 1.00 95.81 169 ARG A C 1
ATOM 1268 O O . ARG A 1 169 ? -12.497 5.093 -0.569 1.00 95.81 169 ARG A O 1
ATOM 1275 N N . ALA A 1 170 ? -14.050 5.627 0.960 1.00 96.75 170 ALA A N 1
ATOM 1276 C CA . ALA A 1 170 ? -13.677 4.601 1.928 1.00 96.75 170 ALA A CA 1
ATOM 1277 C C . ALA A 1 170 ? -13.801 3.186 1.344 1.00 96.75 170 ALA A C 1
ATOM 1279 O O . ALA A 1 170 ? -12.849 2.404 1.406 1.00 96.75 170 ALA A O 1
ATOM 1280 N N . ARG A 1 171 ? -14.939 2.880 0.704 1.00 96.81 171 ARG A N 1
ATOM 1281 C CA . ARG A 1 171 ? -15.160 1.585 0.051 1.00 96.81 171 ARG A CA 1
ATOM 1282 C C . ARG A 1 171 ? -14.165 1.354 -1.083 1.00 96.81 171 ARG A C 1
ATOM 1284 O O . ARG A 1 171 ? -13.557 0.292 -1.139 1.00 96.81 171 ARG A O 1
ATOM 1291 N N . ALA A 1 172 ? -13.963 2.343 -1.955 1.00 96.50 172 ALA A N 1
ATOM 1292 C CA . ALA A 1 172 ? -12.975 2.257 -3.030 1.00 96.50 172 ALA A CA 1
ATOM 1293 C C . ALA A 1 172 ? -11.560 2.003 -2.484 1.00 96.50 172 ALA A C 1
ATOM 1295 O O . ALA A 1 172 ? -10.817 1.190 -3.035 1.00 96.50 172 ALA A O 1
ATOM 1296 N N . LEU A 1 173 ? -11.206 2.656 -1.372 1.00 97.25 173 LEU A N 1
ATOM 1297 C CA . LEU A 1 173 ? -9.909 2.498 -0.729 1.00 97.25 173 LEU A CA 1
ATOM 1298 C C . LEU A 1 173 ? -9.668 1.058 -0.263 1.00 97.25 173 LEU A C 1
ATOM 1300 O O . LEU A 1 173 ? -8.646 0.460 -0.607 1.00 97.25 173 LEU A O 1
ATOM 1304 N N . LEU A 1 174 ? -10.608 0.507 0.506 1.00 98.00 174 LEU A N 1
ATOM 1305 C CA . LEU A 1 174 ? -10.493 -0.832 1.083 1.00 98.00 174 LEU A CA 1
ATOM 1306 C C . LEU A 1 174 ? -10.637 -1.929 0.021 1.00 98.00 174 LEU A C 1
ATOM 1308 O O . LEU A 1 174 ? -9.828 -2.855 0.004 1.00 98.00 174 LEU A O 1
ATOM 1312 N N . ALA A 1 175 ? -11.587 -1.793 -0.907 1.00 96.50 175 ALA A N 1
ATOM 1313 C CA . ALA A 1 175 ? -11.799 -2.765 -1.978 1.00 96.50 175 ALA A CA 1
ATOM 1314 C C . ALA A 1 175 ? -10.575 -2.896 -2.897 1.00 96.50 175 ALA A C 1
ATOM 1316 O O . ALA A 1 175 ? -10.216 -4.001 -3.283 1.00 96.50 175 ALA A O 1
ATOM 1317 N N . THR A 1 176 ? -9.893 -1.792 -3.213 1.00 96.38 176 THR A N 1
ATOM 1318 C CA . THR A 1 176 ? -8.740 -1.829 -4.125 1.00 96.38 176 THR A CA 1
ATOM 1319 C C . THR A 1 176 ? -7.449 -2.250 -3.426 1.00 96.38 176 THR A C 1
ATOM 1321 O O . THR A 1 176 ? -6.671 -3.021 -3.985 1.00 96.38 176 THR A O 1
ATOM 1324 N N . LEU A 1 177 ? -7.182 -1.757 -2.212 1.00 97.12 177 LEU A N 1
ATOM 1325 C CA . LEU A 1 177 ? -5.921 -2.056 -1.527 1.00 97.12 177 LEU A CA 1
ATOM 1326 C C . LEU A 1 177 ? -5.951 -3.397 -0.796 1.00 97.12 177 LEU A C 1
ATOM 1328 O O . LEU A 1 177 ? -4.951 -4.116 -0.806 1.00 97.12 177 LEU A O 1
ATOM 1332 N N . ILE A 1 178 ? -7.069 -3.727 -0.155 1.00 96.75 178 ILE A N 1
ATOM 1333 C CA . ILE A 1 178 ? -7.190 -4.912 0.699 1.00 96.75 178 ILE A CA 1
ATOM 1334 C C . ILE A 1 178 ? -7.976 -6.018 0.007 1.00 96.75 178 ILE A C 1
ATOM 1336 O O . ILE A 1 178 ? -7.612 -7.177 0.167 1.00 96.75 178 ILE A O 1
ATOM 1340 N N . ASP A 1 179 ? -8.978 -5.676 -0.804 1.00 92.69 179 ASP A N 1
ATOM 1341 C CA . ASP A 1 179 ? -9.772 -6.648 -1.562 1.00 92.69 179 ASP A CA 1
ATOM 1342 C C . ASP A 1 179 ? -10.331 -7.752 -0.633 1.00 92.69 179 ASP A C 1
ATOM 1344 O O . ASP A 1 179 ? -10.862 -7.444 0.440 1.00 92.69 179 ASP A O 1
ATOM 1348 N N . GLN A 1 180 ? -10.190 -9.022 -1.020 1.00 90.69 180 GLN A N 1
ATOM 1349 C CA . GLN A 1 180 ? -10.632 -10.208 -0.283 1.00 90.69 180 GLN A CA 1
ATOM 1350 C C . GLN A 1 180 ? -9.500 -10.888 0.503 1.00 90.69 180 GLN A C 1
ATOM 1352 O O . GLN A 1 180 ? -9.564 -12.090 0.759 1.00 90.69 180 GLN A O 1
ATOM 1357 N N . LEU A 1 181 ? -8.445 -10.152 0.873 1.00 94.94 181 LEU A N 1
ATOM 1358 C CA . LEU A 1 181 ? -7.375 -10.722 1.693 1.00 94.94 181 LEU A CA 1
ATOM 1359 C C . LEU A 1 181 ? -7.907 -11.211 3.046 1.00 94.94 181 LEU A C 1
ATOM 1361 O O . LEU A 1 181 ? -8.805 -10.625 3.650 1.00 94.94 181 LEU A O 1
ATOM 1365 N N . THR A 1 182 ? -7.287 -12.264 3.560 1.00 96.38 182 THR A N 1
ATOM 1366 C CA . THR A 1 182 ? -7.435 -12.702 4.949 1.00 96.38 182 THR A CA 1
ATOM 1367 C C . THR A 1 182 ? -6.588 -11.841 5.891 1.00 96.38 182 THR A C 1
ATOM 1369 O O . THR A 1 182 ? -5.665 -11.135 5.476 1.00 96.38 182 THR A O 1
ATOM 1372 N N . VAL A 1 183 ? -6.856 -11.923 7.201 1.00 95.56 183 VAL A N 1
ATOM 1373 C CA . VAL A 1 183 ? -6.030 -11.240 8.216 1.00 95.56 183 VAL A CA 1
ATOM 1374 C C . VAL A 1 183 ? -4.572 -11.729 8.163 1.00 95.56 183 VAL A C 1
ATOM 1376 O O . VAL A 1 183 ? -3.650 -10.929 8.272 1.00 95.56 183 VAL A O 1
ATOM 1379 N N . SER A 1 184 ? -4.340 -13.023 7.926 1.00 95.06 184 SER A N 1
ATOM 1380 C CA . SER A 1 184 ? -2.984 -13.577 7.771 1.00 95.06 184 SER A CA 1
ATOM 1381 C C . SER A 1 184 ? -2.241 -12.939 6.590 1.00 95.06 184 SER A C 1
ATOM 1383 O O . SER A 1 184 ? -1.100 -12.489 6.716 1.00 95.06 184 SER A O 1
ATOM 1385 N N . GLU A 1 185 ? -2.911 -12.813 5.444 1.00 94.75 185 GLU A N 1
ATOM 1386 C CA . GLU A 1 185 ? -2.306 -12.215 4.255 1.00 94.75 185 GLU A CA 1
ATOM 1387 C C . GLU A 1 185 ? -2.052 -10.718 4.431 1.00 94.75 185 GLU A C 1
ATOM 1389 O O . GLU A 1 185 ? -0.985 -10.235 4.043 1.00 94.75 185 GLU A O 1
ATOM 1394 N N . VAL A 1 186 ? -2.972 -9.978 5.063 1.00 95.00 186 VAL A N 1
ATOM 1395 C CA . VAL A 1 186 ? -2.782 -8.536 5.279 1.00 95.00 186 VAL A CA 1
ATOM 1396 C C . VAL A 1 186 ? -1.635 -8.244 6.254 1.00 95.00 186 VAL A C 1
ATOM 1398 O O . VAL A 1 186 ? -0.895 -7.279 6.061 1.00 95.00 186 VAL A O 1
ATOM 1401 N N . LEU A 1 187 ? -1.403 -9.114 7.245 1.00 94.44 187 LEU A N 1
ATOM 1402 C CA . LEU A 1 187 ? -0.246 -9.034 8.150 1.00 94.44 187 LEU A CA 1
ATOM 1403 C C . LEU A 1 187 ? 1.093 -9.219 7.422 1.00 94.44 187 LEU A C 1
ATOM 1405 O O . LEU A 1 187 ? 2.133 -8.789 7.920 1.00 94.44 187 LEU A O 1
ATOM 1409 N N . ARG A 1 188 ? 1.084 -9.824 6.233 1.00 92.25 188 ARG A N 1
ATOM 1410 C CA . ARG A 1 188 ? 2.252 -9.965 5.351 1.00 92.25 188 ARG A CA 1
ATOM 1411 C C . ARG A 1 188 ? 2.257 -8.919 4.232 1.00 92.25 188 ARG A C 1
ATOM 1413 O O . ARG A 1 188 ? 3.130 -8.964 3.364 1.00 92.25 188 ARG A O 1
ATOM 1420 N N . ALA A 1 189 ? 1.330 -7.957 4.285 1.00 93.38 189 ALA A N 1
ATOM 1421 C CA . ALA A 1 189 ? 1.104 -6.928 3.279 1.00 93.38 189 ALA A CA 1
ATOM 1422 C C . ALA A 1 189 ? 1.375 -5.481 3.746 1.00 93.38 189 ALA A C 1
ATOM 1424 O O . ALA A 1 189 ? 0.525 -4.594 3.598 1.00 93.38 189 ALA A O 1
ATOM 1425 N N . PRO A 1 190 ? 2.576 -5.170 4.279 1.00 91.06 190 PRO A N 1
ATOM 1426 C CA . PRO A 1 190 ? 2.874 -3.840 4.812 1.00 91.06 190 PRO A CA 1
ATOM 1427 C C . PRO A 1 190 ? 2.843 -2.738 3.741 1.00 91.06 190 PRO A C 1
ATOM 1429 O O . PRO A 1 190 ? 2.621 -1.573 4.072 1.00 91.06 190 PRO A O 1
ATOM 1432 N N . GLY A 1 191 ? 3.053 -3.079 2.463 1.00 91.12 191 GLY A N 1
ATOM 1433 C CA . GLY A 1 191 ? 2.932 -2.141 1.345 1.00 91.12 191 GLY A CA 1
ATOM 1434 C C . GLY A 1 191 ? 1.508 -1.602 1.200 1.00 91.12 191 GLY A C 1
ATOM 1435 O O . GLY A 1 191 ? 1.315 -0.386 1.158 1.00 91.12 191 GLY A O 1
ATOM 1436 N N . ARG A 1 192 ? 0.513 -2.498 1.202 1.00 95.19 192 ARG A N 1
ATOM 1437 C CA . ARG A 1 192 ? -0.916 -2.146 1.151 1.00 95.19 192 ARG A CA 1
ATOM 1438 C C . ARG A 1 192 ? -1.364 -1.377 2.389 1.00 95.19 192 ARG A C 1
ATOM 1440 O O . ARG A 1 192 ? -1.979 -0.326 2.245 1.00 95.19 192 ARG A O 1
ATOM 1447 N N . LEU A 1 193 ? -0.992 -1.828 3.591 1.00 95.25 193 LEU A N 1
ATOM 1448 C CA . LEU A 1 193 ? -1.350 -1.139 4.842 1.00 95.25 193 LEU A CA 1
ATOM 1449 C C . LEU A 1 193 ? -0.843 0.310 4.866 1.00 95.25 193 LEU A C 1
ATOM 1451 O O . LEU A 1 193 ? -1.593 1.223 5.199 1.00 95.25 193 LEU A O 1
ATOM 1455 N N . ARG A 1 194 ? 0.402 0.547 4.431 1.00 92.88 194 ARG A N 1
ATOM 1456 C CA . ARG A 1 194 ? 0.952 1.909 4.309 1.00 92.88 194 ARG A CA 1
ATOM 1457 C C . ARG A 1 194 ? 0.193 2.762 3.295 1.00 92.88 194 ARG A C 1
ATOM 1459 O O . ARG A 1 194 ? 0.007 3.956 3.531 1.00 92.88 194 ARG A O 1
ATOM 1466 N N . ALA A 1 195 ? -0.225 2.175 2.174 1.00 94.38 195 ALA A N 1
ATOM 1467 C CA . ALA A 1 195 ? -1.034 2.875 1.185 1.00 94.38 195 ALA A CA 1
ATOM 1468 C C . ALA A 1 195 ? -2.400 3.279 1.765 1.00 94.38 195 ALA A C 1
ATOM 1470 O O . ALA A 1 195 ? -2.781 4.440 1.611 1.00 94.38 195 ALA A O 1
ATOM 1471 N N . VAL A 1 196 ? -3.072 2.381 2.506 1.00 97.25 196 VAL A N 1
ATOM 1472 C CA . VAL A 1 196 ? -4.338 2.691 3.195 1.00 97.25 196 VAL A CA 1
ATOM 1473 C C . VAL A 1 196 ? -4.123 3.846 4.167 1.00 97.25 196 VAL A C 1
ATOM 1475 O O . VAL A 1 196 ? -4.801 4.859 4.028 1.00 97.25 196 VAL A O 1
ATOM 1478 N N . SER A 1 197 ? -3.148 3.755 5.082 1.00 96.12 197 SER A N 1
ATOM 1479 C CA . SER A 1 197 ? -2.885 4.808 6.077 1.00 96.12 197 SER A CA 1
ATOM 1480 C C . SER A 1 197 ? -2.659 6.175 5.435 1.00 96.12 197 SER A C 1
ATOM 1482 O O . SER A 1 197 ? -3.296 7.154 5.816 1.00 96.12 197 SER A O 1
ATOM 1484 N N . ARG A 1 198 ? -1.798 6.251 4.412 1.00 95.25 198 ARG A N 1
ATOM 1485 C CA . ARG A 1 198 ? -1.479 7.518 3.742 1.00 95.25 198 ARG A CA 1
ATOM 1486 C C . ARG A 1 198 ? -2.685 8.112 3.012 1.00 95.25 198 ARG A C 1
ATOM 1488 O O . ARG A 1 198 ? -2.915 9.316 3.099 1.00 95.25 198 ARG A O 1
ATOM 1495 N N . ARG A 1 199 ? -3.431 7.297 2.257 1.00 95.06 199 ARG A N 1
ATOM 1496 C CA . ARG A 1 199 ? -4.591 7.772 1.483 1.00 95.06 199 ARG A CA 1
ATOM 1497 C C . ARG A 1 199 ? -5.748 8.145 2.401 1.00 95.06 199 ARG A C 1
ATOM 1499 O O . ARG A 1 199 ? -6.341 9.198 2.201 1.00 95.06 199 ARG A O 1
ATOM 1506 N N . ALA A 1 200 ? -6.015 7.339 3.425 1.00 96.00 200 ALA A N 1
ATOM 1507 C CA . ALA A 1 200 ? -7.030 7.628 4.427 1.00 96.00 200 ALA A CA 1
ATOM 1508 C C . ALA A 1 200 ? -6.745 8.949 5.152 1.00 96.00 200 ALA A C 1
ATOM 1510 O O . ALA A 1 200 ? -7.633 9.787 5.241 1.00 96.00 200 ALA A O 1
ATOM 1511 N N . ALA A 1 201 ? -5.500 9.178 5.588 1.00 93.31 201 ALA A N 1
ATOM 1512 C CA . ALA A 1 201 ? -5.111 10.431 6.233 1.00 93.31 201 ALA A CA 1
ATOM 1513 C C . ALA A 1 201 ? -5.276 11.648 5.306 1.00 93.31 201 ALA A C 1
ATOM 1515 O O . ALA A 1 201 ? -5.768 12.687 5.741 1.00 93.31 201 ALA A O 1
ATOM 1516 N N . ALA A 1 202 ? -4.917 11.522 4.022 1.00 92.25 202 ALA A N 1
ATOM 1517 C CA . ALA A 1 202 ? -5.130 12.589 3.044 1.00 92.25 202 ALA A CA 1
ATOM 1518 C C . ALA A 1 202 ? -6.625 12.906 2.858 1.00 92.25 202 ALA A C 1
ATOM 1520 O O . ALA A 1 202 ? -7.011 14.070 2.894 1.00 92.25 202 ALA A O 1
ATOM 1521 N N . ILE A 1 203 ? -7.476 11.879 2.731 1.00 91.94 203 ILE A N 1
ATOM 1522 C CA . ILE A 1 203 ? -8.927 12.069 2.596 1.00 91.94 203 ILE A CA 1
ATOM 1523 C C . ILE A 1 203 ? -9.531 12.646 3.881 1.00 91.94 203 ILE A C 1
ATOM 1525 O O . ILE A 1 203 ? -10.385 13.515 3.798 1.00 91.94 203 ILE A O 1
ATOM 1529 N N . ALA A 1 204 ? -9.100 12.199 5.061 1.00 90.31 204 ALA A N 1
ATOM 1530 C CA . ALA A 1 204 ? -9.604 12.711 6.334 1.00 90.31 204 ALA A CA 1
ATOM 1531 C C . ALA A 1 204 ? -9.243 14.187 6.558 1.00 90.31 204 ALA A C 1
ATOM 1533 O O . ALA A 1 204 ? -10.024 14.926 7.146 1.00 90.31 204 ALA A O 1
ATOM 1534 N N . ARG A 1 205 ? -8.060 14.615 6.097 1.00 86.94 205 ARG A N 1
ATOM 1535 C CA . ARG A 1 205 ? -7.602 16.005 6.215 1.00 86.94 205 ARG A CA 1
ATOM 1536 C C . ARG A 1 205 ? -8.334 16.941 5.255 1.00 86.94 205 ARG A C 1
ATOM 1538 O O . ARG A 1 205 ? -8.698 18.041 5.650 1.00 86.94 205 ARG A O 1
ATOM 1545 N N . ASP A 1 206 ? -8.507 16.508 4.008 1.00 82.81 206 ASP A N 1
ATOM 1546 C CA . ASP A 1 206 ? -9.014 17.355 2.920 1.00 82.81 206 ASP A CA 1
ATOM 1547 C C . ASP A 1 206 ? -10.515 17.111 2.634 1.00 82.81 206 ASP A C 1
ATOM 1549 O O . ASP A 1 206 ? -11.106 17.733 1.752 1.00 82.81 206 ASP A O 1
ATOM 1553 N N . GLY A 1 207 ? -11.128 16.167 3.349 1.00 77.38 207 GLY A N 1
ATOM 1554 C CA . GLY A 1 207 ? -12.489 15.680 3.142 1.00 77.38 207 GLY A CA 1
ATOM 1555 C C . GLY A 1 207 ? -13.356 15.787 4.401 1.00 77.38 207 GLY A C 1
ATOM 1556 O O . GLY A 1 207 ? -13.153 16.678 5.222 1.00 77.38 207 GLY A O 1
ATOM 1557 N N . PRO A 1 208 ? -14.381 14.930 4.546 1.00 77.75 208 PRO A N 1
ATOM 1558 C CA . PRO A 1 208 ? -15.345 15.073 5.626 1.00 77.75 208 PRO A CA 1
ATOM 1559 C C . PRO A 1 208 ? -14.744 14.686 6.978 1.00 77.75 208 PRO A C 1
ATOM 1561 O O . PRO A 1 208 ? -14.077 13.658 7.097 1.00 77.75 208 PRO A O 1
ATOM 1564 N N . GLU A 1 209 ? -15.088 15.439 8.026 1.00 79.56 209 GLU A N 1
ATOM 1565 C CA . GLU A 1 209 ? -14.662 15.168 9.413 1.00 79.56 209 GLU A CA 1
ATOM 1566 C C . GLU A 1 209 ? -15.030 13.747 9.881 1.00 79.56 209 GLU A C 1
ATOM 1568 O O . GLU A 1 209 ? -14.365 13.154 10.727 1.00 79.56 209 GLU A O 1
ATOM 1573 N N . THR A 1 210 ? -16.074 13.167 9.286 1.00 86.56 210 THR A N 1
ATOM 1574 C CA . THR A 1 210 ? -16.588 11.829 9.599 1.00 86.56 210 THR A CA 1
ATOM 1575 C C . THR A 1 210 ? -15.921 10.704 8.804 1.00 86.56 210 THR A C 1
ATOM 1577 O O . THR A 1 210 ? -16.329 9.547 8.939 1.00 86.56 210 THR A O 1
ATOM 1580 N N . PHE A 1 211 ? -14.885 10.991 8.003 1.00 93.94 211 PHE A N 1
ATOM 1581 C CA . PHE A 1 211 ? -14.263 9.996 7.124 1.00 93.94 211 PHE A CA 1
ATOM 1582 C C . PHE A 1 211 ? -13.782 8.748 7.875 1.00 93.94 211 PHE A C 1
ATOM 1584 O O . PHE A 1 211 ? -13.954 7.641 7.377 1.00 93.94 211 PHE A O 1
ATOM 1591 N N . TRP A 1 212 ? -13.242 8.881 9.090 1.00 95.81 212 TRP A N 1
ATOM 1592 C CA . TRP A 1 212 ? -12.813 7.719 9.876 1.00 95.81 212 TRP A CA 1
ATOM 1593 C C . TRP A 1 212 ? -13.967 6.774 10.227 1.00 95.81 212 TRP A C 1
ATOM 1595 O O . TRP A 1 212 ? -13.799 5.560 10.137 1.00 95.81 212 TRP A O 1
ATOM 1605 N N . ARG A 1 213 ? -15.156 7.311 10.538 1.00 95.62 213 ARG A N 1
ATOM 1606 C CA . ARG A 1 213 ? -16.368 6.497 10.728 1.00 95.62 213 ARG A CA 1
ATOM 1607 C C . ARG A 1 213 ? -16.827 5.871 9.412 1.00 95.62 213 ARG A C 1
ATOM 1609 O O . ARG A 1 213 ? -17.283 4.735 9.409 1.00 95.62 213 ARG A O 1
ATOM 1616 N N . ALA A 1 214 ? -16.703 6.589 8.295 1.00 96.38 214 ALA A N 1
ATOM 1617 C CA . ALA A 1 214 ? -17.016 6.039 6.979 1.00 96.38 214 ALA A CA 1
ATOM 1618 C C . ALA A 1 214 ? -16.057 4.904 6.579 1.00 96.38 214 ALA A C 1
ATOM 1620 O O . ALA A 1 214 ? -16.504 3.924 5.992 1.00 96.38 214 ALA A O 1
ATOM 1621 N N . LEU A 1 215 ? -14.771 5.014 6.925 1.00 97.50 215 LEU A N 1
ATOM 1622 C CA . LEU A 1 215 ? -13.761 3.986 6.689 1.00 97.50 215 LEU A CA 1
ATOM 1623 C C . LEU A 1 215 ? -14.015 2.731 7.520 1.00 97.50 215 LEU A C 1
ATOM 1625 O O . LEU A 1 215 ? -13.997 1.636 6.967 1.00 97.50 215 LEU A O 1
ATOM 1629 N N . ASP A 1 216 ? -14.292 2.896 8.811 1.00 97.00 216 ASP A N 1
ATOM 1630 C CA . ASP A 1 216 ? -14.659 1.793 9.701 1.00 97.00 216 ASP A CA 1
ATOM 1631 C C . ASP A 1 216 ? -15.937 1.084 9.218 1.00 97.00 216 ASP A C 1
ATOM 1633 O O . ASP A 1 216 ? -15.947 -0.129 9.030 1.00 97.00 216 ASP A O 1
ATOM 1637 N N . ALA A 1 217 ? -16.983 1.846 8.880 1.00 96.44 217 ALA A N 1
ATOM 1638 C CA . ALA A 1 217 ? -18.246 1.294 8.389 1.00 96.44 217 ALA A CA 1
ATOM 1639 C C . ALA A 1 217 ? -18.155 0.648 6.992 1.00 96.44 217 ALA A C 1
ATOM 1641 O O . ALA A 1 217 ? -19.006 -0.168 6.642 1.00 96.44 217 ALA A O 1
ATOM 1642 N N . ALA A 1 218 ? -17.171 1.028 6.172 1.00 96.81 218 ALA A N 1
ATOM 1643 C CA . ALA A 1 218 ? -16.948 0.444 4.849 1.00 96.81 218 ALA A CA 1
ATOM 1644 C C . ALA A 1 218 ? -16.141 -0.863 4.892 1.00 96.81 218 ALA A C 1
ATOM 1646 O O . ALA A 1 218 ? -16.002 -1.512 3.857 1.00 96.81 218 ALA A O 1
ATOM 1647 N N . ALA A 1 219 ? -15.583 -1.237 6.046 1.00 97.00 219 ALA A N 1
ATOM 1648 C CA . ALA A 1 219 ? -14.842 -2.477 6.199 1.00 97.00 219 ALA A CA 1
ATOM 1649 C C . ALA A 1 219 ? -15.796 -3.678 6.277 1.00 97.00 219 ALA A C 1
ATOM 1651 O O . ALA A 1 219 ? -16.394 -3.957 7.313 1.00 97.00 219 ALA A O 1
ATOM 1652 N N . GLU A 1 220 ? -15.916 -4.407 5.170 1.00 95.31 220 GLU A N 1
ATOM 1653 C CA . GLU A 1 220 ? -16.846 -5.534 5.023 1.00 95.31 220 GLU A CA 1
ATOM 1654 C C . GLU A 1 220 ? -16.211 -6.878 5.431 1.00 95.31 220 GLU A C 1
ATOM 1656 O O . GLU A 1 220 ? -16.916 -7.862 5.653 1.00 95.31 220 GLU A O 1
ATOM 1661 N N . THR A 1 221 ? -14.879 -6.935 5.562 1.00 97.00 221 THR A N 1
ATOM 1662 C CA . THR A 1 221 ? -14.133 -8.144 5.954 1.00 97.00 221 THR A CA 1
ATOM 1663 C C . THR A 1 221 ? -13.190 -7.879 7.132 1.00 97.00 221 THR A C 1
ATOM 1665 O O . THR A 1 221 ? -12.717 -6.752 7.297 1.00 97.00 221 THR A O 1
ATOM 1668 N N . PRO A 1 222 ? -12.805 -8.906 7.921 1.00 97.19 222 PRO A N 1
ATOM 1669 C CA . PRO A 1 222 ? -11.870 -8.722 9.035 1.00 97.19 222 PRO A CA 1
ATOM 1670 C C . PRO A 1 222 ? -10.518 -8.110 8.635 1.00 97.19 222 PRO A C 1
ATOM 1672 O O . PRO A 1 222 ? -9.933 -7.348 9.403 1.00 97.19 222 PRO A O 1
ATOM 1675 N N . ALA A 1 223 ? -10.010 -8.404 7.433 1.00 97.50 223 ALA A N 1
ATOM 1676 C CA . ALA A 1 223 ? -8.770 -7.803 6.941 1.00 97.50 223 ALA A CA 1
ATOM 1677 C C . ALA A 1 223 ? -8.942 -6.319 6.599 1.00 97.50 223 ALA A C 1
ATOM 1679 O O . ALA A 1 223 ? -8.050 -5.515 6.878 1.00 97.50 223 ALA A O 1
ATOM 1680 N N . GLN A 1 224 ? -10.091 -5.943 6.029 1.00 98.25 224 GLN A N 1
ATOM 1681 C CA . GLN A 1 224 ? -10.433 -4.543 5.793 1.00 98.25 224 GLN A CA 1
ATOM 1682 C C . GLN A 1 224 ? -10.594 -3.792 7.118 1.00 98.25 224 GLN A C 1
ATOM 1684 O O . GLN A 1 224 ? -10.068 -2.688 7.243 1.00 98.25 224 GLN A O 1
ATOM 1689 N N . SER A 1 225 ? -11.212 -4.408 8.132 1.00 97.94 225 SER A N 1
ATOM 1690 C CA . SER A 1 225 ? -11.337 -3.816 9.471 1.00 97.94 225 SER A CA 1
ATOM 1691 C C . SER A 1 225 ? -9.966 -3.623 10.119 1.00 97.94 225 SER A C 1
ATOM 1693 O O . SER A 1 225 ? -9.678 -2.551 10.645 1.00 97.94 225 SER A O 1
ATOM 1695 N N . TYR A 1 226 ? -9.070 -4.613 10.011 1.00 98.25 226 TYR A N 1
ATOM 1696 C CA . TYR A 1 226 ? -7.685 -4.482 10.471 1.00 98.25 226 TYR A CA 1
ATOM 1697 C C . TYR A 1 226 ? -6.953 -3.330 9.763 1.00 98.25 226 TYR A C 1
ATOM 1699 O O . TYR A 1 226 ? -6.255 -2.544 10.409 1.00 98.25 226 TYR A O 1
ATOM 1707 N N . ALA A 1 227 ? -7.118 -3.189 8.445 1.00 98.12 227 ALA A N 1
ATOM 1708 C CA . ALA A 1 227 ? -6.495 -2.114 7.677 1.00 98.12 227 ALA A CA 1
ATOM 1709 C C . ALA A 1 227 ? -7.054 -0.726 8.036 1.00 98.12 227 ALA A C 1
ATOM 1711 O O . ALA A 1 227 ? -6.274 0.211 8.214 1.00 98.12 227 ALA A O 1
ATOM 1712 N N . ALA A 1 228 ? -8.376 -0.597 8.194 1.00 98.12 228 ALA A N 1
ATOM 1713 C CA . ALA A 1 228 ? -9.040 0.632 8.630 1.00 98.12 228 ALA A CA 1
ATOM 1714 C C . ALA A 1 228 ? -8.569 1.057 10.031 1.00 98.12 228 ALA A C 1
ATOM 1716 O O . ALA A 1 228 ? -8.138 2.195 10.226 1.00 98.12 228 ALA A O 1
ATOM 1717 N N . ALA A 1 229 ? -8.544 0.113 10.977 1.00 98.25 229 ALA A N 1
ATOM 1718 C CA . ALA A 1 229 ? -8.020 0.314 12.324 1.00 98.25 229 ALA A CA 1
ATOM 1719 C C . ALA A 1 229 ? -6.537 0.719 12.318 1.00 98.25 229 ALA A C 1
ATOM 1721 O O . ALA A 1 229 ? -6.143 1.647 13.024 1.00 98.25 229 ALA A O 1
ATOM 1722 N N . THR A 1 230 ? -5.714 0.067 11.487 1.00 98.25 230 THR A N 1
ATOM 1723 C CA . THR A 1 230 ? -4.291 0.408 11.319 1.00 98.25 230 THR A CA 1
ATOM 1724 C C . THR A 1 230 ? -4.126 1.844 10.819 1.00 98.25 230 THR A C 1
ATOM 1726 O O . THR A 1 230 ? -3.289 2.586 11.340 1.00 98.25 230 THR A O 1
ATOM 1729 N N . ALA A 1 231 ? -4.926 2.255 9.833 1.00 98.00 231 ALA A N 1
ATOM 1730 C CA . ALA A 1 231 ? -4.887 3.598 9.264 1.00 98.00 231 ALA A CA 1
ATOM 1731 C C . ALA A 1 231 ? -5.270 4.675 10.283 1.00 98.00 231 ALA A C 1
ATOM 1733 O O . ALA A 1 231 ? -4.513 5.632 10.460 1.00 98.00 231 ALA A O 1
ATOM 1734 N N . LEU A 1 232 ? -6.382 4.479 10.998 1.00 97.56 232 LEU A N 1
ATOM 1735 C CA . LEU A 1 232 ? -6.812 5.368 12.074 1.00 97.56 232 LEU A CA 1
ATOM 1736 C C . LEU A 1 232 ? -5.752 5.467 13.175 1.00 97.56 232 LEU A C 1
ATOM 1738 O O . LEU A 1 232 ? -5.341 6.566 13.536 1.00 97.56 232 LEU A O 1
ATOM 1742 N N . ALA A 1 233 ? -5.278 4.331 13.697 1.00 96.94 233 ALA A N 1
ATOM 1743 C CA . ALA A 1 233 ? -4.292 4.319 14.773 1.00 96.94 233 ALA A CA 1
ATOM 1744 C C . ALA A 1 233 ? -2.998 5.035 14.357 1.00 96.94 233 ALA A C 1
ATOM 1746 O O . ALA A 1 233 ? -2.427 5.790 15.147 1.00 96.94 233 ALA A O 1
ATOM 1747 N N . THR A 1 234 ? -2.559 4.847 13.106 1.00 96.88 234 THR A N 1
ATOM 1748 C CA . THR A 1 234 ? -1.389 5.547 12.550 1.00 96.88 234 THR A CA 1
ATOM 1749 C C . THR A 1 234 ? -1.616 7.058 12.525 1.00 96.88 234 THR A C 1
ATOM 1751 O O . THR A 1 234 ? -0.770 7.798 13.024 1.00 96.88 234 THR A O 1
ATOM 1754 N N . ALA A 1 235 ? -2.766 7.518 12.023 1.00 95.25 235 ALA A N 1
ATOM 1755 C CA . ALA A 1 235 ? -3.102 8.940 11.989 1.00 95.25 235 ALA A CA 1
ATOM 1756 C C . ALA A 1 235 ? -3.186 9.550 13.402 1.00 95.25 235 ALA A C 1
ATOM 1758 O O . ALA A 1 235 ? -2.640 10.626 13.647 1.00 95.25 235 ALA A O 1
ATOM 1759 N N . CYS A 1 236 ? -3.784 8.837 14.362 1.00 94.06 236 CYS A N 1
ATOM 1760 C CA . CYS A 1 236 ? -3.810 9.245 15.767 1.00 94.06 236 CYS A CA 1
ATOM 1761 C C . CYS A 1 236 ? -2.397 9.366 16.357 1.00 94.06 236 CYS A C 1
ATOM 1763 O O . CYS A 1 236 ? -2.110 10.331 17.061 1.00 94.06 236 CYS A O 1
ATOM 1765 N N . ALA A 1 237 ? -1.496 8.427 16.052 1.00 93.69 237 ALA A N 1
ATOM 1766 C CA . ALA A 1 237 ? -0.109 8.471 16.516 1.00 93.69 237 ALA A 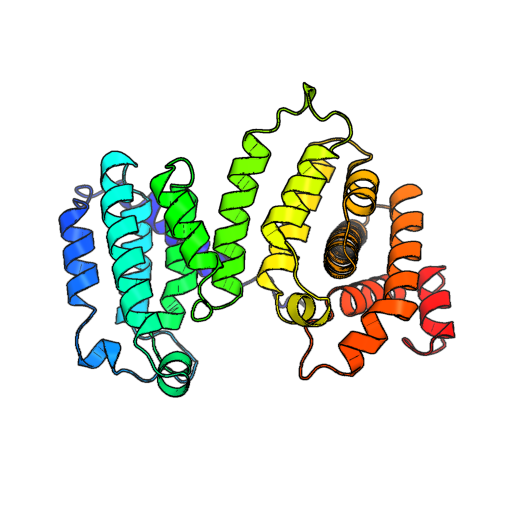CA 1
ATOM 1767 C C . ALA A 1 237 ? 0.703 9.616 15.898 1.00 93.69 237 ALA A C 1
ATOM 1769 O O . ALA A 1 237 ? 1.567 10.185 16.568 1.00 93.69 237 ALA A O 1
ATOM 1770 N N . GLU A 1 238 ? 0.438 9.971 14.641 1.00 93.06 238 GLU A N 1
ATOM 1771 C CA . GLU A 1 238 ? 1.040 11.140 13.992 1.00 93.06 238 GLU A CA 1
ATOM 1772 C C . GLU A 1 238 ? 0.530 12.447 14.610 1.00 93.06 238 GLU A C 1
ATOM 1774 O O . GLU A 1 238 ? 1.330 13.325 14.933 1.00 93.06 238 GLU A O 1
ATOM 1779 N N . LYS A 1 239 ? -0.781 12.545 14.856 1.00 91.44 239 LYS A N 1
ATOM 1780 C CA . LYS A 1 239 ? -1.423 13.694 15.507 1.00 91.44 239 LYS A CA 1
ATOM 1781 C C . LYS A 1 239 ? -0.910 13.904 16.935 1.00 91.44 239 LYS A C 1
ATOM 1783 O O . LYS A 1 239 ? -0.518 15.015 17.285 1.00 91.44 239 LYS A O 1
ATOM 1788 N N . ASP A 1 240 ? -0.809 12.825 17.710 1.00 88.50 240 ASP A N 1
ATOM 1789 C CA . ASP A 1 240 ? -0.196 12.816 19.042 1.00 88.50 240 ASP A CA 1
ATOM 1790 C C . ASP A 1 240 ? 1.281 13.242 18.994 1.00 88.50 240 ASP A C 1
ATOM 1792 O O . ASP A 1 240 ? 1.719 14.093 19.764 1.00 88.50 240 ASP A O 1
ATOM 1796 N N . ALA A 1 241 ? 2.063 12.720 18.040 1.00 89.12 241 ALA A N 1
ATOM 1797 C CA . ALA A 1 241 ? 3.457 13.128 17.866 1.00 89.12 241 ALA A CA 1
ATOM 1798 C C . ALA A 1 241 ? 3.618 14.610 17.485 1.00 89.12 241 ALA A C 1
ATOM 1800 O O . ALA A 1 241 ? 4.649 15.196 17.812 1.00 89.12 241 ALA A O 1
ATOM 1801 N N . ALA A 1 242 ? 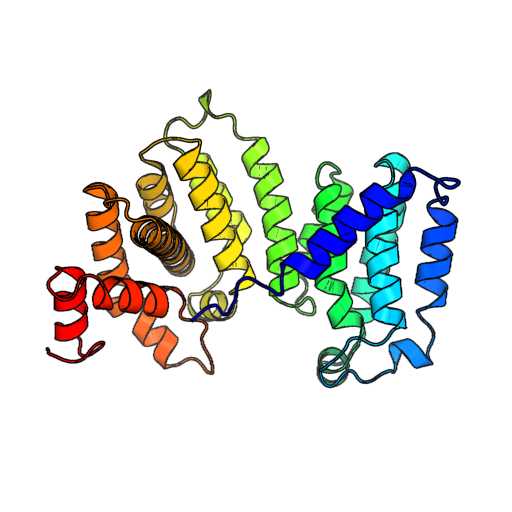2.619 15.203 16.829 1.00 90.06 242 ALA A N 1
ATOM 1802 C CA . ALA A 1 242 ? 2.549 16.630 16.533 1.00 90.06 242 ALA A CA 1
ATOM 1803 C C . ALA A 1 242 ? 2.001 17.477 17.703 1.00 90.06 242 ALA A C 1
ATOM 1805 O O . ALA A 1 242 ? 1.899 18.695 17.571 1.00 90.06 242 ALA A O 1
ATOM 1806 N N . GLY A 1 243 ? 1.650 16.862 18.839 1.00 87.81 243 GLY A N 1
ATOM 1807 C CA . GLY A 1 243 ? 1.106 17.547 20.015 1.00 87.81 243 GLY A CA 1
ATOM 1808 C C . GLY A 1 243 ? -0.364 17.958 19.885 1.00 87.81 243 GLY A C 1
ATOM 1809 O O . GLY A 1 243 ? -0.842 18.773 20.671 1.00 87.81 243 GLY A O 1
ATOM 1810 N N . ALA A 1 244 ? -1.092 17.423 18.902 1.00 87.62 244 ALA A N 1
ATOM 1811 C CA . ALA A 1 244 ? -2.500 17.731 18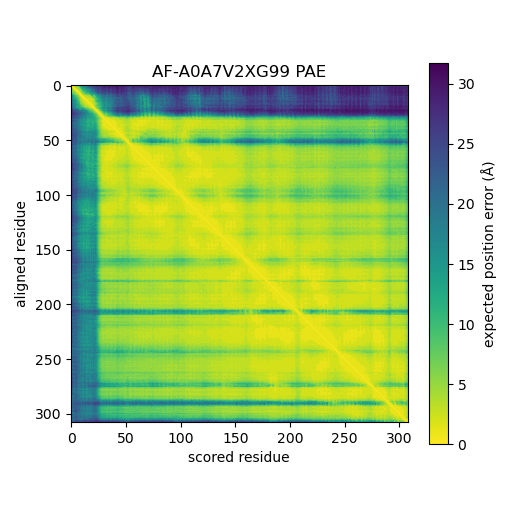.687 1.00 87.62 244 ALA A CA 1
ATOM 1812 C C . ALA A 1 244 ? -3.411 16.732 19.418 1.00 87.62 244 ALA A C 1
ATOM 1814 O O . ALA A 1 244 ? -3.199 15.520 19.394 1.00 87.62 244 ALA A O 1
ATOM 1815 N N . ALA A 1 245 ? -4.468 17.246 20.049 1.00 86.88 245 ALA A N 1
ATOM 1816 C CA . ALA A 1 245 ? -5.409 16.422 20.798 1.00 86.88 245 ALA A CA 1
ATOM 1817 C C . ALA A 1 245 ? -6.304 15.584 19.871 1.00 86.88 245 ALA A C 1
ATOM 1819 O O . ALA A 1 245 ? -6.848 16.086 18.885 1.00 86.88 245 ALA A O 1
ATOM 1820 N N . LEU A 1 246 ? -6.518 14.316 20.234 1.00 89.19 246 LEU A N 1
ATOM 1821 C CA . LEU A 1 246 ? -7.514 13.469 19.578 1.00 89.19 246 LEU A CA 1
ATOM 1822 C C . LEU A 1 246 ? -8.929 13.969 19.891 1.00 89.19 246 LEU A C 1
ATOM 1824 O O . LEU A 1 246 ? -9.247 14.273 21.050 1.00 89.19 246 LEU A O 1
ATOM 1828 N N . THR A 1 247 ? -9.779 13.993 18.869 1.00 90.44 247 THR A N 1
ATOM 1829 C CA . THR A 1 247 ? -11.220 14.239 18.986 1.00 90.44 247 THR A CA 1
ATOM 1830 C C . THR A 1 247 ? -11.895 13.110 19.763 1.00 90.44 247 THR A C 1
ATOM 1832 O O . THR A 1 247 ? -11.331 12.029 19.944 1.00 90.44 247 THR A O 1
ATOM 1835 N N . LYS A 1 248 ? -13.120 13.352 20.240 1.00 90.19 248 LYS A N 1
ATOM 1836 C CA . LYS A 1 248 ? -13.911 12.322 20.925 1.00 90.19 248 LYS A CA 1
ATOM 1837 C C . LYS A 1 248 ? -14.130 11.100 20.022 1.00 90.19 248 LYS A C 1
ATOM 1839 O O . LYS A 1 248 ? -13.867 9.982 20.452 1.00 90.19 248 LYS A O 1
ATOM 1844 N N . ASP A 1 249 ? -14.508 11.338 18.770 1.00 89.69 249 ASP A N 1
ATOM 1845 C CA . ASP A 1 249 ? -14.752 10.296 17.769 1.00 89.69 249 ASP A CA 1
ATOM 1846 C C . ASP A 1 249 ? -13.504 9.453 17.474 1.00 89.69 249 ASP A C 1
ATOM 1848 O O . ASP A 1 249 ? -13.575 8.226 17.472 1.00 89.69 249 ASP A O 1
ATOM 1852 N N . GLU A 1 250 ? -12.340 10.086 17.287 1.00 92.06 250 GLU A N 1
ATOM 1853 C CA . GLU A 1 250 ? -11.072 9.368 17.084 1.00 92.06 250 GLU A CA 1
ATOM 1854 C C . GLU A 1 250 ? -10.722 8.486 18.291 1.00 92.06 250 GLU A C 1
ATOM 1856 O O . GLU A 1 250 ? -10.249 7.366 18.110 1.00 92.06 250 GLU A O 1
ATOM 1861 N N . ARG A 1 251 ? -10.971 8.955 19.524 1.00 92.50 251 ARG A N 1
ATOM 1862 C CA . ARG A 1 251 ? -10.727 8.160 20.742 1.00 92.50 251 ARG A CA 1
ATOM 1863 C C . ARG A 1 251 ? -11.665 6.963 20.837 1.00 92.50 251 ARG A C 1
ATOM 1865 O O . ARG A 1 251 ? -11.202 5.873 21.158 1.00 92.50 251 ARG A O 1
ATOM 1872 N N . GLU A 1 252 ? -12.955 7.153 20.565 1.00 94.50 252 GLU A N 1
ATOM 1873 C CA . GLU A 1 252 ? -13.945 6.068 20.569 1.00 94.50 252 GLU A CA 1
ATOM 1874 C C . GLU A 1 252 ? -13.573 4.976 19.561 1.00 94.50 252 GLU A C 1
ATOM 1876 O O . GLU A 1 252 ? -13.487 3.801 19.921 1.00 94.50 252 GLU A O 1
ATOM 1881 N N . LEU A 1 253 ? -13.276 5.366 18.318 1.00 95.12 253 LEU A N 1
ATOM 1882 C CA . LEU A 1 253 ? -12.874 4.430 17.271 1.00 95.12 253 LEU A CA 1
ATOM 1883 C C . LEU A 1 253 ? -11.533 3.750 17.588 1.00 95.12 253 LEU A C 1
ATOM 1885 O O . LEU A 1 253 ? -11.371 2.561 17.326 1.00 95.12 253 LEU A O 1
ATOM 1889 N N . LEU A 1 254 ? -10.575 4.466 18.185 1.00 95.50 254 LEU A N 1
ATOM 1890 C CA . LEU A 1 254 ? -9.287 3.891 18.582 1.00 95.50 254 LEU A CA 1
ATOM 1891 C C . LEU A 1 254 ? -9.443 2.834 19.687 1.00 95.50 254 LEU A C 1
ATOM 1893 O O . LEU A 1 254 ? -8.756 1.813 19.661 1.00 95.50 254 LEU A O 1
ATOM 1897 N N . LEU A 1 255 ? -10.346 3.054 20.647 1.00 95.81 255 LEU A N 1
ATOM 1898 C CA . LEU A 1 255 ? -10.657 2.065 21.682 1.00 95.81 255 LEU A CA 1
ATOM 1899 C C . LEU A 1 255 ? -11.345 0.833 21.083 1.00 95.81 255 LEU A C 1
ATOM 1901 O O . LEU A 1 255 ? -10.928 -0.287 21.378 1.00 95.81 255 LEU A O 1
ATOM 1905 N N . ALA A 1 256 ? -12.311 1.026 20.181 1.00 96.25 256 ALA A N 1
ATOM 1906 C CA . ALA A 1 256 ? -12.944 -0.075 19.453 1.00 96.25 256 ALA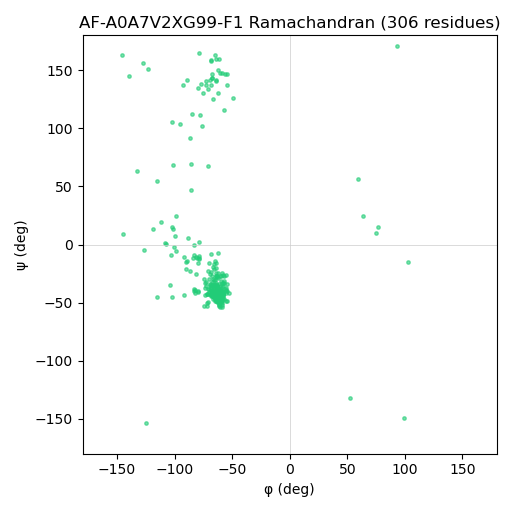 A CA 1
ATOM 1907 C C . ALA A 1 256 ? -11.920 -0.880 18.629 1.00 96.25 256 ALA A C 1
ATOM 1909 O O . ALA A 1 256 ? -11.904 -2.111 18.677 1.00 96.25 256 ALA A O 1
ATOM 1910 N N . ALA A 1 257 ? -11.001 -0.193 17.943 1.00 96.81 257 ALA A N 1
ATOM 1911 C CA . ALA A 1 257 ? -9.896 -0.809 17.216 1.00 96.81 257 ALA A CA 1
ATOM 1912 C C . ALA A 1 257 ? -8.966 -1.617 18.137 1.00 96.81 257 ALA A C 1
ATOM 1914 O O . ALA A 1 257 ? -8.531 -2.708 17.767 1.00 96.81 257 ALA A O 1
ATOM 1915 N N . CYS A 1 258 ? -8.677 -1.112 19.341 1.00 97.12 258 CYS A N 1
ATOM 1916 C CA . CYS A 1 258 ? -7.878 -1.825 20.334 1.00 97.12 258 CYS A CA 1
ATOM 1917 C C . CYS A 1 258 ? -8.568 -3.113 20.795 1.00 97.12 258 CYS A C 1
ATOM 1919 O O . CYS A 1 258 ? -7.957 -4.182 20.778 1.00 97.12 258 CYS A O 1
ATOM 1921 N N . GLU A 1 259 ? -9.854 -3.042 21.143 1.00 96.69 259 GLU A N 1
ATOM 1922 C CA . GLU A 1 259 ? -10.624 -4.225 21.526 1.00 96.69 259 GLU A CA 1
ATOM 1923 C C . GLU A 1 259 ? -10.687 -5.269 20.407 1.00 96.69 259 GLU A C 1
ATOM 1925 O O . GLU A 1 259 ? -10.488 -6.460 20.661 1.00 96.69 259 GLU A O 1
ATOM 1930 N N . ALA A 1 260 ? -10.936 -4.835 19.168 1.00 96.19 260 ALA A N 1
ATOM 1931 C CA . ALA A 1 260 ? -10.938 -5.713 18.004 1.00 96.19 260 ALA A CA 1
ATOM 1932 C C . ALA A 1 260 ? -9.561 -6.360 17.795 1.00 96.19 260 ALA A C 1
ATOM 1934 O O . ALA A 1 260 ? -9.474 -7.567 17.570 1.00 96.19 260 ALA A O 1
ATOM 1935 N N . TRP A 1 261 ? -8.475 -5.598 17.951 1.00 97.12 261 TRP A N 1
ATOM 1936 C CA . TRP A 1 261 ? -7.119 -6.136 17.882 1.00 97.12 261 TRP A CA 1
ATOM 1937 C C . TRP A 1 261 ? -6.867 -7.210 18.936 1.00 97.12 261 TRP A C 1
ATOM 1939 O O . TRP A 1 261 ? -6.432 -8.305 18.587 1.00 97.12 261 TRP A O 1
ATOM 1949 N N . LEU A 1 262 ? -7.212 -6.952 20.194 1.00 96.44 262 LEU A N 1
ATOM 1950 C CA . LEU A 1 262 ? -7.034 -7.903 21.291 1.00 96.44 262 LEU A CA 1
ATOM 1951 C C . LEU A 1 262 ? -7.833 -9.196 21.085 1.00 96.44 262 LEU A C 1
ATOM 1953 O O . LEU A 1 262 ? -7.302 -10.286 21.304 1.00 96.44 262 LEU A O 1
ATOM 1957 N N . LYS A 1 263 ? -9.097 -9.074 20.662 1.00 95.38 263 LYS A N 1
ATOM 1958 C CA . LYS A 1 263 ? -10.040 -10.198 20.550 1.00 95.38 263 LYS A CA 1
ATOM 1959 C C . LYS A 1 263 ? -9.881 -10.987 19.249 1.00 95.38 263 LYS A C 1
ATOM 1961 O O . LYS A 1 263 ? -10.029 -12.205 19.263 1.00 95.38 263 LYS A O 1
ATOM 1966 N N . GLN A 1 264 ? -9.612 -10.314 18.130 1.00 94.88 264 GLN A N 1
ATOM 1967 C CA . GLN A 1 264 ? -9.717 -10.903 16.789 1.00 94.88 264 GLN A CA 1
ATOM 1968 C C . GLN A 1 264 ? -8.371 -10.996 16.065 1.00 94.88 264 GLN A C 1
ATOM 1970 O O . GLN A 1 264 ? -8.066 -12.033 15.481 1.00 94.88 264 GLN A O 1
ATOM 1975 N N . PHE A 1 265 ? -7.549 -9.943 16.097 1.00 95.44 265 PHE A N 1
ATOM 1976 C CA . PHE A 1 265 ? -6.364 -9.862 15.229 1.00 95.44 265 PHE A CA 1
ATOM 1977 C C . PHE A 1 265 ? -5.098 -10.420 15.881 1.00 95.44 265 PHE A C 1
ATOM 1979 O O . PHE A 1 265 ? -4.368 -11.193 15.260 1.00 95.44 265 PHE A O 1
ATOM 1986 N N . ARG A 1 266 ? -4.857 -10.096 17.152 1.00 94.50 266 ARG A N 1
ATOM 1987 C CA . ARG A 1 266 ? -3.696 -10.558 17.919 1.00 94.50 266 ARG A CA 1
ATOM 1988 C C . ARG A 1 266 ? -3.604 -12.090 17.996 1.00 94.50 266 ARG A C 1
ATOM 1990 O O . ARG A 1 266 ? -2.499 -12.596 17.811 1.00 94.50 266 ARG A O 1
ATOM 1997 N N . PRO A 1 267 ? -4.696 -12.860 18.198 1.00 95.19 267 PRO A N 1
ATOM 1998 C CA . PRO A 1 267 ? -4.622 -14.324 18.179 1.00 95.19 267 PRO A CA 1
ATOM 1999 C C . PRO A 1 267 ? -4.211 -14.910 16.824 1.00 95.19 267 PRO A C 1
ATOM 2001 O O . PRO A 1 267 ? -3.641 -15.999 16.787 1.00 95.19 267 PRO A O 1
ATOM 2004 N N . VAL A 1 268 ? -4.511 -14.213 15.722 1.00 95.19 268 VAL A N 1
ATOM 2005 C CA . VAL A 1 268 ? -4.043 -14.590 14.381 1.00 95.19 268 VAL A CA 1
ATOM 2006 C C . VAL A 1 268 ? -2.566 -14.239 14.253 1.00 95.19 268 VAL A C 1
ATOM 2008 O O . VAL A 1 268 ? -1.766 -15.125 13.983 1.00 95.19 268 VAL A O 1
ATOM 2011 N N . ALA A 1 269 ? -2.186 -12.991 14.547 1.00 92.25 269 ALA A N 1
ATOM 2012 C CA . ALA A 1 269 ? -0.800 -12.532 14.463 1.00 92.25 269 ALA A CA 1
ATOM 2013 C C . ALA A 1 269 ? 0.163 -13.381 15.311 1.00 92.25 269 ALA A C 1
ATOM 2015 O O . ALA A 1 269 ? 1.254 -13.702 14.858 1.00 92.25 269 ALA A O 1
ATOM 2016 N N . ALA A 1 270 ? -0.249 -13.818 16.504 1.00 92.19 270 ALA A N 1
ATOM 2017 C CA . ALA A 1 270 ? 0.565 -14.663 17.380 1.00 92.19 270 ALA A CA 1
ATOM 2018 C C . ALA A 1 270 ? 0.891 -16.057 16.802 1.00 92.19 270 ALA A C 1
ATOM 2020 O O . ALA A 1 270 ? 1.780 -16.727 17.320 1.00 92.19 270 ALA A O 1
ATOM 2021 N N . LYS A 1 271 ? 0.171 -16.506 15.765 1.00 93.81 271 LYS A N 1
ATOM 2022 C CA . LYS A 1 271 ? 0.393 -17.790 15.076 1.00 93.81 271 LYS A CA 1
ATOM 2023 C C . LYS A 1 271 ? 1.193 -17.646 13.781 1.00 93.81 271 LYS A C 1
ATOM 2025 O O . LYS A 1 271 ? 1.485 -18.650 13.141 1.00 93.81 271 LYS A O 1
ATOM 2030 N N . GLU A 1 272 ? 1.490 -16.418 13.370 1.00 91.81 272 GLU A N 1
ATOM 2031 C CA . GLU A 1 272 ? 2.184 -16.130 12.122 1.00 91.81 272 GLU A CA 1
ATOM 2032 C C . GLU A 1 272 ? 3.700 -16.104 12.322 1.00 91.81 272 GLU A C 1
ATOM 2034 O O . GLU A 1 272 ? 4.206 -15.545 13.297 1.00 91.81 272 GLU A O 1
ATOM 2039 N N . ASP A 1 273 ? 4.436 -16.629 11.345 1.00 83.00 273 ASP A N 1
ATOM 2040 C CA . ASP A 1 273 ? 5.883 -16.460 11.282 1.00 83.00 273 ASP A CA 1
ATOM 2041 C C . ASP A 1 273 ? 6.202 -15.057 10.740 1.00 83.00 273 ASP A C 1
ATOM 2043 O O . ASP A 1 273 ? 5.961 -14.748 9.571 1.00 83.00 273 ASP A O 1
ATOM 2047 N N . HIS A 1 274 ? 6.753 -14.199 11.603 1.00 79.06 274 HIS A N 1
ATOM 2048 C CA . HIS A 1 274 ? 7.153 -12.816 11.295 1.00 79.06 274 HIS A CA 1
ATOM 2049 C C . HIS A 1 274 ? 6.018 -11.886 10.788 1.00 79.06 274 HIS A C 1
ATOM 2051 O O . HIS A 1 274 ? 6.156 -11.270 9.723 1.00 79.06 274 HIS A O 1
ATOM 2057 N N . PRO A 1 275 ? 4.908 -11.709 11.533 1.00 86.75 275 PRO A N 1
ATOM 2058 C CA . PRO A 1 275 ? 3.828 -10.805 11.143 1.00 86.75 275 PRO A CA 1
ATOM 2059 C C . PRO A 1 275 ? 4.271 -9.338 11.191 1.00 86.75 275 PRO A C 1
ATOM 2061 O O . PRO A 1 275 ? 4.953 -8.897 12.118 1.00 86.75 275 PRO A O 1
ATOM 2064 N N . SER A 1 276 ? 3.790 -8.533 10.243 1.00 85.12 276 SER A N 1
ATOM 2065 C CA . SER A 1 276 ? 3.817 -7.073 10.369 1.00 85.12 276 SER A CA 1
ATOM 2066 C C . SER A 1 276 ? 2.582 -6.604 11.147 1.00 85.12 276 SER A C 1
ATOM 2068 O O . SER A 1 276 ? 1.691 -5.980 10.569 1.00 85.12 276 SER A O 1
ATOM 2070 N N . ASP A 1 277 ? 2.513 -6.901 12.453 1.00 92.94 277 ASP A N 1
ATOM 2071 C CA . ASP A 1 277 ? 1.441 -6.416 13.348 1.00 92.94 277 ASP A CA 1
ATOM 2072 C C . ASP A 1 277 ? 1.589 -4.906 13.622 1.00 92.94 277 ASP A C 1
ATOM 2074 O O . ASP A 1 277 ? 1.965 -4.446 14.702 1.00 92.94 277 ASP A O 1
ATOM 2078 N N . LEU A 1 278 ? 1.376 -4.111 12.572 1.00 93.44 278 LEU A N 1
ATOM 2079 C CA . LEU A 1 278 ? 1.482 -2.658 12.599 1.00 93.44 278 LEU A CA 1
ATOM 2080 C C . LEU A 1 278 ? 0.462 -2.045 13.559 1.00 93.44 278 LEU A C 1
ATOM 2082 O O . LEU A 1 278 ? 0.815 -1.110 14.274 1.00 93.44 278 LEU A O 1
ATOM 2086 N N . LEU A 1 279 ? -0.764 -2.576 13.606 1.00 96.44 279 LEU A N 1
ATOM 2087 C CA . LEU A 1 279 ? -1.793 -2.084 14.516 1.00 96.44 279 LEU A CA 1
ATOM 2088 C C . LEU A 1 279 ? -1.356 -2.256 15.973 1.00 96.44 279 LEU A C 1
ATOM 2090 O O . LEU A 1 279 ? -1.338 -1.274 16.715 1.00 96.44 279 LEU A O 1
ATOM 2094 N N . GLY A 1 280 ? -0.919 -3.460 16.358 1.00 95.00 280 GLY A N 1
ATOM 2095 C CA . GLY A 1 280 ? -0.419 -3.727 17.704 1.00 95.00 280 GLY A CA 1
ATOM 2096 C C . GLY A 1 280 ? 0.742 -2.813 18.090 1.00 95.00 280 GLY A C 1
ATOM 2097 O O . GLY A 1 280 ? 0.719 -2.188 19.153 1.00 95.00 280 GLY A O 1
ATOM 2098 N N . HIS A 1 281 ? 1.730 -2.650 17.202 1.00 94.00 281 HIS A N 1
ATOM 2099 C CA . HIS A 1 281 ? 2.856 -1.741 17.436 1.00 94.00 281 HIS A CA 1
ATOM 2100 C C . HIS A 1 281 ? 2.424 -0.288 17.672 1.00 94.00 281 HIS A C 1
ATOM 2102 O O . HIS A 1 281 ? 2.959 0.381 18.560 1.00 94.00 281 HIS A O 1
ATOM 2108 N N . VAL A 1 282 ? 1.464 0.214 16.893 1.00 94.38 282 VAL A N 1
ATOM 2109 C CA . VAL A 1 282 ? 0.988 1.597 17.021 1.00 94.38 282 VAL A CA 1
ATOM 2110 C C . VAL A 1 282 ? 0.164 1.786 18.297 1.00 94.38 282 VAL A C 1
ATOM 2112 O O . VAL A 1 282 ? 0.393 2.759 19.018 1.00 94.38 282 VAL A O 1
ATOM 2115 N N . LEU A 1 283 ? -0.724 0.844 18.629 1.00 95.62 283 LEU A N 1
ATOM 2116 C CA . LEU A 1 283 ? -1.528 0.884 19.856 1.00 95.62 283 LEU A CA 1
ATOM 2117 C C . LEU A 1 283 ? -0.651 0.884 21.112 1.00 95.62 283 LEU A C 1
ATOM 2119 O O . LEU A 1 283 ? -0.843 1.717 21.997 1.00 95.62 283 LEU A O 1
ATOM 2123 N N . MET A 1 284 ? 0.360 0.010 21.167 1.00 93.50 284 MET A N 1
ATOM 2124 C CA . MET A 1 284 ? 1.314 -0.019 22.280 1.00 93.50 284 MET A CA 1
ATOM 2125 C C . MET A 1 284 ? 2.078 1.304 22.405 1.00 93.50 284 MET A C 1
ATOM 2127 O O . MET A 1 284 ? 2.250 1.821 23.508 1.00 93.50 284 MET A O 1
ATOM 2131 N N . ARG A 1 285 ? 2.508 1.894 21.283 1.00 91.62 285 ARG A N 1
ATOM 2132 C CA . ARG A 1 285 ? 3.213 3.183 21.287 1.00 91.62 285 ARG A CA 1
ATOM 2133 C C . ARG A 1 285 ? 2.339 4.319 21.824 1.00 91.62 285 ARG A C 1
ATOM 2135 O O . ARG A 1 285 ? 2.834 5.129 22.606 1.00 91.62 285 ARG A O 1
ATOM 2142 N N . LEU A 1 286 ? 1.075 4.378 21.407 1.00 91.00 286 LEU A N 1
ATOM 2143 C CA . LEU A 1 286 ? 0.100 5.358 21.892 1.00 91.00 286 LEU A CA 1
ATOM 2144 C C . LEU A 1 286 ? -0.143 5.197 23.400 1.00 91.00 286 LEU A C 1
ATOM 2146 O O . LEU A 1 286 ? -0.066 6.167 24.149 1.00 91.00 286 LEU A O 1
ATOM 2150 N N . ALA A 1 287 ? -0.332 3.962 23.865 1.00 90.25 287 ALA A N 1
ATOM 2151 C CA . ALA A 1 287 ? -0.547 3.658 25.278 1.00 90.25 287 ALA A CA 1
ATOM 2152 C C . ALA A 1 287 ? 0.645 4.008 26.185 1.00 90.25 287 ALA A C 1
ATOM 2154 O O . ALA A 1 287 ? 0.458 4.439 27.317 1.00 90.25 287 ALA A O 1
ATOM 2155 N N . ILE A 1 288 ? 1.883 3.841 25.711 1.00 86.00 288 ILE A N 1
ATOM 2156 C CA . ILE A 1 288 ? 3.080 4.188 26.497 1.00 86.00 288 ILE A CA 1
ATOM 2157 C C . ILE A 1 288 ? 3.185 5.701 26.735 1.00 86.00 288 ILE A C 1
ATOM 2159 O O . ILE A 1 288 ? 3.760 6.121 27.742 1.00 86.00 288 ILE A O 1
ATOM 2163 N N . ARG A 1 289 ? 2.662 6.517 25.813 1.00 81.62 289 ARG A N 1
ATOM 2164 C CA . ARG A 1 289 ? 2.663 7.981 25.930 1.00 81.62 289 ARG A CA 1
ATOM 2165 C C . ARG A 1 289 ? 1.561 8.489 26.851 1.00 81.62 289 ARG A C 1
ATOM 2167 O O . ARG A 1 289 ? 1.829 9.371 27.658 1.00 81.62 289 ARG A O 1
ATOM 2174 N N . ASP A 1 290 ? 0.379 7.887 26.780 1.00 79.31 290 ASP A N 1
ATOM 2175 C CA . ASP A 1 290 ? -0.742 8.167 27.679 1.00 79.31 290 ASP A CA 1
ATOM 2176 C C . ASP A 1 290 ? -0.851 7.077 28.758 1.00 79.31 290 ASP A C 1
ATOM 2178 O O . ASP A 1 290 ? -1.762 6.246 28.748 1.00 79.31 290 ASP A O 1
ATOM 2182 N N . ARG A 1 291 ? 0.136 7.042 29.670 1.00 69.38 291 ARG A N 1
ATOM 2183 C CA . ARG A 1 291 ? 0.315 5.942 30.641 1.00 69.38 291 ARG A CA 1
ATOM 2184 C C . ARG A 1 291 ? -0.900 5.693 31.532 1.00 69.38 291 ARG A C 1
ATOM 2186 O O . ARG A 1 291 ? -1.073 4.559 31.977 1.00 69.38 291 ARG A O 1
ATOM 2193 N N . ASP A 1 292 ? -1.725 6.700 31.779 1.00 68.88 292 ASP A N 1
ATOM 2194 C CA . ASP A 1 292 ? -2.905 6.597 32.648 1.00 68.88 292 ASP A CA 1
ATOM 2195 C C . ASP A 1 292 ? -4.222 6.603 31.853 1.00 68.88 292 ASP A C 1
ATOM 2197 O O . ASP A 1 292 ? -5.317 6.472 32.411 1.00 68.88 292 ASP A O 1
ATOM 2201 N N . GLY A 1 293 ? -4.118 6.682 30.525 1.00 84.25 293 GLY A N 1
ATOM 2202 C CA . GLY A 1 293 ? -5.234 6.659 29.600 1.00 84.25 293 GLY A CA 1
ATOM 2203 C C . GLY A 1 293 ? -6.011 5.345 29.604 1.00 84.25 293 GLY A C 1
ATOM 2204 O O . GLY A 1 293 ? -5.523 4.274 29.978 1.00 84.25 293 GLY A O 1
ATOM 2205 N N . VAL A 1 294 ? -7.255 5.416 29.121 1.00 89.50 294 VAL A N 1
ATOM 2206 C CA . VAL A 1 294 ? -8.141 4.248 28.948 1.00 89.50 294 VAL A CA 1
ATOM 2207 C C . VAL A 1 294 ? -7.471 3.174 28.083 1.00 89.50 294 VAL A C 1
ATOM 2209 O O . VAL A 1 294 ? -7.538 1.993 28.412 1.00 89.50 294 VAL A O 1
ATOM 2212 N N . LEU A 1 295 ? -6.760 3.584 27.026 1.00 91.38 295 LEU A N 1
ATOM 2213 C CA . LEU A 1 295 ? -6.042 2.671 26.138 1.00 91.38 295 LEU A CA 1
ATOM 2214 C C . LEU A 1 295 ? -4.937 1.896 26.875 1.00 91.38 295 LEU A C 1
ATOM 2216 O O . LEU A 1 295 ? -4.819 0.684 26.706 1.00 91.38 295 LEU A O 1
ATOM 2220 N N . ALA A 1 296 ? -4.146 2.573 27.714 1.00 90.56 296 ALA A N 1
ATOM 2221 C CA . ALA A 1 296 ? -3.087 1.931 28.488 1.00 90.56 296 ALA A CA 1
ATOM 2222 C C . ALA A 1 296 ? -3.644 0.952 29.525 1.00 90.56 296 ALA A C 1
ATOM 2224 O O . ALA A 1 296 ? -3.108 -0.146 29.673 1.00 90.56 296 ALA A O 1
ATOM 2225 N N . ARG A 1 297 ? -4.742 1.307 30.204 1.00 91.19 297 ARG A N 1
ATOM 2226 C CA . ARG A 1 297 ? -5.430 0.395 31.133 1.00 91.19 297 ARG A CA 1
ATOM 2227 C C . ARG A 1 297 ? -5.915 -0.871 30.429 1.00 91.19 297 ARG A C 1
ATOM 2229 O O . ARG A 1 297 ? -5.552 -1.961 30.861 1.00 91.19 297 ARG A O 1
ATOM 2236 N N . LEU A 1 298 ? -6.601 -0.726 29.296 1.00 92.25 298 LEU A N 1
ATOM 2237 C CA . LEU A 1 298 ? -7.098 -1.859 28.511 1.00 92.25 298 LEU A CA 1
ATOM 2238 C C . LEU A 1 298 ? -5.965 -2.803 28.061 1.00 92.25 298 LEU A C 1
ATOM 2240 O O . LEU A 1 298 ? -6.085 -4.024 28.146 1.00 92.25 298 LEU A O 1
ATOM 2244 N N . LEU A 1 299 ? -4.827 -2.256 27.619 1.00 93.00 299 LEU A N 1
ATOM 2245 C CA . LEU A 1 299 ? -3.673 -3.073 27.228 1.00 93.00 299 LEU A CA 1
ATOM 2246 C C . LEU A 1 299 ? -2.999 -3.781 28.417 1.00 93.00 299 LEU A C 1
ATOM 2248 O O . LEU A 1 299 ? -2.514 -4.904 28.254 1.00 93.00 299 LEU A O 1
ATOM 2252 N N . ARG A 1 300 ? -2.972 -3.165 29.607 1.00 91.06 300 ARG A N 1
ATOM 2253 C CA . ARG A 1 300 ? -2.454 -3.796 30.838 1.00 91.06 300 ARG A CA 1
ATOM 2254 C C . ARG A 1 300 ? -3.338 -4.936 31.317 1.00 91.06 300 ARG A C 1
ATOM 2256 O O . ARG A 1 300 ? -2.819 -5.993 31.661 1.00 91.06 300 ARG A O 1
ATOM 2263 N N . GLU A 1 301 ? -4.654 -4.742 31.303 1.00 92.31 301 GLU A N 1
ATOM 2264 C CA . GLU A 1 301 ? -5.637 -5.762 31.695 1.00 92.31 301 GLU A CA 1
ATOM 2265 C C . GLU A 1 301 ? -5.503 -7.046 30.860 1.00 92.31 301 GLU A 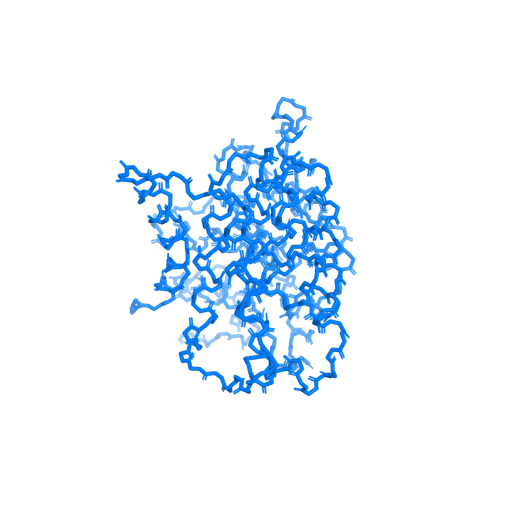C 1
ATOM 2267 O O . GLU A 1 301 ? -5.790 -8.142 31.337 1.00 92.31 301 GLU A O 1
ATOM 2272 N N . HIS A 1 302 ? -4.988 -6.932 29.634 1.00 92.12 302 HIS A N 1
ATOM 2273 C CA . HIS A 1 302 ? -4.700 -8.063 28.751 1.00 92.12 302 HIS A CA 1
ATOM 2274 C C . HIS A 1 302 ? -3.221 -8.477 28.693 1.00 92.12 302 HIS A C 1
ATOM 2276 O O . HIS A 1 302 ? -2.827 -9.244 27.806 1.00 92.12 302 HIS A O 1
ATOM 2282 N N . GLY A 1 303 ? -2.398 -7.983 29.623 1.00 89.25 303 GLY A N 1
ATOM 2283 C CA . GLY A 1 303 ? -0.991 -8.362 29.768 1.00 89.25 303 GLY A CA 1
ATOM 2284 C C . GLY A 1 303 ? -0.113 -7.996 28.569 1.00 89.25 303 GLY A C 1
ATOM 2285 O O . GLY A 1 303 ? 0.893 -8.658 28.325 1.00 89.25 303 GLY A O 1
ATOM 2286 N N . VAL A 1 304 ? -0.506 -6.992 27.778 1.00 89.44 304 VAL A N 1
ATOM 2287 C CA . VAL A 1 304 ? 0.247 -6.554 26.590 1.00 89.44 304 VAL A CA 1
ATOM 2288 C C . VAL A 1 304 ? 1.393 -5.620 26.974 1.00 89.44 304 VAL A C 1
ATOM 2290 O O . VAL A 1 304 ? 2.479 -5.715 26.409 1.00 89.44 304 VAL A O 1
ATOM 2293 N N . ILE A 1 305 ? 1.162 -4.727 27.939 1.00 85.56 305 ILE A N 1
ATOM 2294 C CA . ILE A 1 305 ? 2.174 -3.814 28.483 1.00 85.56 305 ILE A CA 1
ATOM 2295 C C . ILE A 1 305 ? 2.287 -4.009 30.003 1.00 85.56 305 ILE A C 1
ATOM 2297 O O . ILE A 1 305 ? 1.294 -4.390 30.631 1.00 85.56 305 ILE A O 1
ATOM 2301 N N . PRO A 1 306 ? 3.464 -3.766 30.610 1.00 74.94 306 PRO A N 1
ATOM 2302 C CA . PRO A 1 306 ? 3.651 -3.961 32.043 1.00 74.94 306 PRO A CA 1
ATOM 2303 C C . PRO A 1 306 ? 2.752 -3.040 32.882 1.00 74.94 306 PRO A C 1
ATOM 2305 O O . PRO A 1 306 ? 2.411 -1.917 32.481 1.00 74.94 306 PRO A O 1
ATOM 2308 N N . ALA A 1 307 ? 2.383 -3.538 34.065 1.00 68.00 307 ALA A N 1
ATOM 2309 C CA . ALA A 1 307 ? 1.807 -2.720 35.125 1.00 68.00 307 ALA A CA 1
ATOM 2310 C C . ALA A 1 307 ? 2.796 -1.596 35.512 1.00 68.00 307 ALA A C 1
ATOM 2312 O O . ALA A 1 307 ? 4.004 -1.793 35.348 1.00 68.00 307 ALA A O 1
ATOM 2313 N N . PRO A 1 308 ? 2.295 -0.416 35.921 1.00 61.56 308 PRO A N 1
ATOM 2314 C CA . PRO A 1 308 ? 3.144 0.703 36.322 1.00 61.56 308 PRO A CA 1
ATOM 2315 C C . PRO A 1 308 ? 4.073 0.353 37.490 1.00 61.56 308 PRO A C 1
ATOM 2317 O O . PRO A 1 308 ? 3.678 -0.483 38.335 1.00 61.56 308 PRO A O 1
#

Radius of gyration: 21.38 Å; Cα contacts (8 Å, |Δi|>4): 374; chains: 1; bounding box: 47×42×64 Å

Nearest PDB structures (foldseek):
  7sqc-assembly1_J0  TM=3.393E-01  e=1.505E-01  Chlamydomonas reinhardtii
  7vlz-assembly1_A  TM=3.926E-01  e=5.298E-01  Vibrio harveyi VHJR7
  1jdh-assembly1_A  TM=2.981E-01  e=4.857E-01  Homo sapiens
  8rbz-assembly1_e  TM=2.321E-01  e=1.376E+00  Homo sapiens

Foldseek 3Di:
DDPDPPDVVPLVVLLVVLLVVCPPDDLDQLVNLLVLLVVLPDPVLQQAFAPDDDQDVSLVSNLSSLSSLLSDDCVRSVVSLLVVLVVLLVSLVPDDPVSLVGGSSLVCLQSSLQSLLSNLVDPSSLVSLVVLLPDPSHDLLSNLSSLLSNLVVVLVVDDQVNCQQCLVNLLSLLCSLPNPDDLQVLLRRVSSLVSSLVVLLVCCVVHHVNSLVSNCVSQPHLSSNLSSLLSLLVSVLVCVVVVHDDDPVSVVSNVVSLVCCLPPNVVSQVPDDDTNSSNLVSLVVVCVVVVVDPSVVVCVVSVNDDDD

Sequence (308 aa):
MAWVGLRLGAVAVALAAACQRVGAGAVPDGRSLYQEFEALNTVENLAYRYLGGELPDFIKHQTELLGQMAALPPSEAVPILLRVASEHLERVEALSAAQHRMSPLVALQVPLADALALHAGSPEVRRTMAQFAKSPRVKEFARGRALDALVGHQLGQIEAKDDPTGRSRARALLATLIDQLTVSEVLRAPGRLRAVSRRAAAIARDGPETFWRALDAAAETPAQSYAAATALATACAEKDAAGAALTKDERELLLAACEAWLKQFRPVAAKEDHPSDLLGHVLMRLAIRDRDGVLARLLREHGVIPAP

pLDDT: mean 87.46, std 15.54, range [28.19, 98.25]

Solvent-accessible surface area (backbone atoms only — not comparable to full-atom values): 16908 Å² total; per-residue (Å²): 134,97,76,85,83,79,70,73,49,58,60,58,47,49,37,53,48,46,61,60,61,60,80,81,54,84,76,78,54,57,67,60,50,48,51,57,47,52,68,55,65,36,74,67,57,65,66,38,75,46,86,75,81,82,76,55,68,63,57,52,50,43,48,51,42,45,31,50,40,48,65,40,60,66,90,53,20,49,66,51,53,54,49,54,50,51,56,49,49,54,56,53,66,72,40,51,78,69,52,44,72,23,29,53,68,63,71,47,44,44,58,51,26,55,34,46,43,76,46,45,88,38,71,68,45,43,54,48,34,52,51,47,45,66,38,90,75,51,52,53,57,25,23,16,46,22,34,43,38,53,36,52,52,56,47,72,71,57,53,66,88,84,35,69,51,28,42,64,52,27,33,49,48,40,52,57,54,45,55,87,47,47,55,74,55,48,28,70,27,64,30,28,48,50,38,47,25,55,51,51,49,52,46,40,71,80,48,32,88,53,22,66,59,22,30,52,73,42,35,86,44,75,26,33,39,52,43,38,39,32,22,53,44,49,48,51,49,52,37,48,74,72,74,43,84,78,51,72,67,59,49,54,52,48,50,52,38,48,53,46,35,66,74,60,46,46,69,53,48,75,73,46,88,82,52,56,58,58,47,62,56,43,52,53,56,50,18,68,73,39,65,86,36,72,64,24,51,58,35,33,78,69,69,74,45,81,78,133